Protein AF-A0A925BZI5-F1 (afdb_monomer_lite)

pLDDT: mean 76.01, std 16.95, range [37.69, 97.69]

Secondary structure (DSSP, 8-state):
---------------------HHHHHHHHHHHHHHHTTHHHHHHHHHHHHHHHHHHHHHHT-TT----HHHHHHHHHHHHHHHHHHHHHHH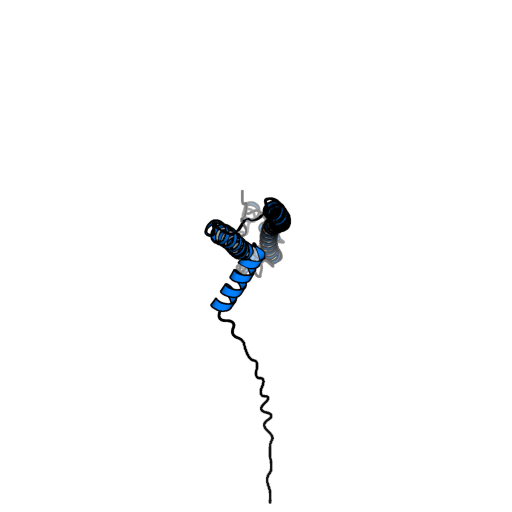HHHHHHHHHHHHHHHHHHHHHHHHHHHHHHHHHHHHHHHHHHHTSBTTTTT--HHHHHHHHHTT--BHHHHHHS-HHHHHTSTT--HHHHHHHHHHHHHTT------

Sequence (198 aa):
MLNPTKQAIKSPLYVTQHSFSYEQMLQHCLWKILSETGLIHIEQLTEMEAAVISRVVKKKGSPANYSSSSEADDELKVLNVAIDKIICQIRNLQAQGQKYHSVIAENRTLKTGLKGLTNISEKASRNCLVQVNMDRSVSDIGLSKRTVRLLRSTGIDTLEQLKACSLPRLRNQSRVGVKTLHEIEAVLSSYSIENSFD

Radius of gyration: 41.12 Å; chains: 1; bounding box: 79×87×105 Å

Structure (mmCIF, N/CA/C/O backbone):
data_AF-A0A925BZI5-F1
#
_entry.id   AF-A0A925BZI5-F1
#
loop_
_atom_site.group_PDB
_atom_site.id
_atom_site.type_symbol
_atom_site.label_atom_id
_atom_site.label_alt_id
_atom_site.label_comp_id
_atom_site.label_asym_id
_atom_site.label_entity_id
_atom_site.label_seq_id
_atom_site.pdbx_PDB_ins_code
_atom_site.Cartn_x
_atom_site.Cartn_y
_atom_site.Cartn_z
_atom_site.occupancy
_atom_site.B_iso_or_equiv
_atom_site.auth_seq_id
_atom_site.auth_comp_id
_atom_site.auth_asym_id
_atom_site.auth_atom_id
_atom_site.pdbx_PDB_model_num
ATOM 1 N N . MET A 1 1 ? 21.345 -72.283 4.596 1.00 43.28 1 MET A N 1
ATOM 2 C CA . MET A 1 1 ? 20.676 -72.020 3.308 1.00 43.28 1 MET A CA 1
ATOM 3 C C . MET A 1 1 ? 20.574 -70.517 3.105 1.00 43.28 1 MET A C 1
ATOM 5 O O . MET A 1 1 ? 20.235 -69.805 4.036 1.00 43.28 1 MET A O 1
ATOM 9 N N . LEU A 1 2 ? 21.000 -70.111 1.913 1.00 37.69 2 LEU A N 1
ATOM 10 C CA . LEU A 1 2 ? 21.014 -68.812 1.230 1.00 37.69 2 LEU A CA 1
ATOM 11 C C . LEU A 1 2 ? 20.129 -67.669 1.778 1.00 37.69 2 LEU A C 1
ATOM 13 O O . LEU A 1 2 ? 18.918 -67.801 1.912 1.00 37.69 2 LEU A O 1
ATOM 17 N N . ASN A 1 3 ? 20.773 -66.514 1.974 1.00 51.44 3 ASN A N 1
ATOM 18 C CA . ASN A 1 3 ? 20.183 -65.165 1.962 1.00 51.44 3 ASN A CA 1
ATOM 19 C C . ASN A 1 3 ? 19.769 -64.821 0.509 1.00 51.44 3 ASN A C 1
ATOM 21 O O . ASN A 1 3 ? 20.443 -65.324 -0.397 1.00 51.44 3 ASN A O 1
ATOM 25 N N . PRO A 1 4 ? 18.767 -63.947 0.239 1.00 50.94 4 PRO A N 1
ATOM 26 C CA . PRO A 1 4 ? 19.172 -62.552 0.016 1.00 50.94 4 PRO A CA 1
ATOM 27 C C . PRO A 1 4 ? 18.121 -61.426 0.245 1.00 50.94 4 PRO A C 1
ATOM 29 O O . PRO A 1 4 ? 16.918 -61.561 0.041 1.00 50.94 4 PRO A O 1
ATOM 32 N N . THR A 1 5 ? 18.678 -60.243 0.543 1.00 41.00 5 THR A N 1
ATOM 33 C CA . THR A 1 5 ? 18.312 -58.901 0.029 1.00 41.00 5 THR A CA 1
ATOM 34 C C . THR A 1 5 ? 16.953 -58.277 0.370 1.00 41.00 5 THR A C 1
ATOM 36 O O . THR A 1 5 ? 16.011 -58.311 -0.416 1.00 41.00 5 THR A O 1
ATOM 39 N N . LYS A 1 6 ? 16.936 -57.477 1.447 1.00 48.00 6 LYS A N 1
ATOM 40 C CA . LYS A 1 6 ? 16.136 -56.241 1.488 1.00 48.00 6 LYS A CA 1
ATOM 41 C C . LYS A 1 6 ? 16.855 -55.176 0.654 1.00 48.00 6 LYS A C 1
ATOM 43 O O . LYS A 1 6 ? 17.887 -54.653 1.068 1.00 48.00 6 LYS A O 1
ATOM 48 N N . GLN A 1 7 ? 16.332 -54.900 -0.537 1.00 45.41 7 GLN A N 1
ATOM 49 C CA . GLN A 1 7 ? 16.781 -53.806 -1.393 1.00 45.41 7 GLN A CA 1
ATOM 50 C C . GLN A 1 7 ? 16.425 -52.466 -0.737 1.00 45.41 7 GLN A C 1
ATOM 52 O O . GLN A 1 7 ? 15.258 -52.095 -0.634 1.00 45.41 7 GLN A O 1
ATOM 57 N N . ALA A 1 8 ? 17.443 -51.738 -0.286 1.00 44.62 8 ALA A N 1
ATOM 58 C CA . ALA A 1 8 ? 17.324 -50.319 -0.007 1.00 44.62 8 ALA A CA 1
ATOM 59 C C . ALA A 1 8 ? 17.263 -49.580 -1.350 1.00 44.62 8 ALA A C 1
ATOM 61 O O . ALA A 1 8 ? 18.258 -49.506 -2.071 1.00 44.62 8 ALA A O 1
ATOM 62 N N . ILE A 1 9 ? 16.093 -49.041 -1.687 1.00 42.38 9 ILE A N 1
ATOM 63 C CA . ILE A 1 9 ? 15.931 -48.104 -2.799 1.00 42.38 9 ILE A CA 1
ATOM 64 C C . ILE A 1 9 ? 16.621 -46.801 -2.377 1.00 42.38 9 ILE A C 1
ATOM 66 O O . ILE A 1 9 ? 16.036 -45.943 -1.722 1.00 42.38 9 ILE A O 1
ATOM 70 N N . LYS A 1 10 ? 17.911 -46.675 -2.700 1.00 42.22 10 LYS A N 1
ATOM 71 C CA . LYS A 1 10 ? 18.588 -45.379 -2.752 1.00 42.22 10 LYS A CA 1
ATOM 72 C C . LYS A 1 10 ? 18.153 -44.710 -4.048 1.00 42.22 10 LYS A C 1
ATOM 74 O O . LYS A 1 10 ? 18.720 -44.990 -5.097 1.00 42.22 10 LYS A O 1
ATOM 79 N N . SER A 1 11 ? 17.146 -43.850 -3.979 1.00 40.34 11 SER A N 1
ATOM 80 C CA . SER A 1 11 ? 16.852 -42.908 -5.057 1.00 40.34 11 SER A CA 1
ATOM 81 C C . SER A 1 11 ? 17.994 -41.888 -5.129 1.00 40.34 11 SER A C 1
ATOM 83 O O . SER A 1 11 ? 18.183 -41.150 -4.159 1.00 40.34 11 SER A O 1
ATOM 85 N N . PRO A 1 12 ? 18.762 -41.792 -6.228 1.00 44.19 12 PRO A N 1
ATOM 86 C CA . PRO A 1 12 ? 19.647 -40.664 -6.431 1.00 44.19 12 PRO A CA 1
ATOM 87 C C . PRO A 1 12 ? 18.794 -39.531 -7.003 1.00 44.19 12 PRO A C 1
ATOM 89 O O . PRO A 1 12 ? 18.727 -39.333 -8.213 1.00 44.19 12 PRO A O 1
ATOM 92 N N . LEU A 1 13 ? 18.109 -38.782 -6.137 1.00 39.19 13 LEU A N 1
ATOM 93 C CA . LEU A 1 13 ? 17.672 -37.443 -6.516 1.00 39.19 13 LEU A CA 1
ATOM 94 C C . LEU A 1 13 ? 18.920 -36.558 -6.523 1.00 39.19 13 LEU A C 1
ATOM 96 O O . LEU A 1 13 ? 19.218 -35.860 -5.557 1.00 39.19 13 LEU A O 1
ATOM 100 N N . TYR A 1 14 ? 19.663 -36.612 -7.630 1.00 41.91 14 TYR A N 1
ATOM 101 C CA . TYR A 1 14 ? 20.510 -35.505 -8.055 1.00 41.91 14 TYR A CA 1
ATOM 102 C C . TYR A 1 14 ? 19.582 -34.328 -8.369 1.00 41.91 14 TYR A C 1
ATOM 104 O O . TYR A 1 14 ? 19.234 -34.067 -9.516 1.00 41.91 14 TYR A O 1
ATOM 112 N N . VAL A 1 15 ? 19.149 -33.619 -7.329 1.00 39.56 15 VAL A N 1
ATOM 113 C CA . VAL A 1 15 ? 18.785 -32.220 -7.488 1.00 39.56 15 VAL A CA 1
ATOM 114 C C . VAL A 1 15 ? 20.119 -31.502 -7.589 1.00 39.56 15 VAL A C 1
ATOM 116 O O . VAL A 1 15 ? 20.765 -31.218 -6.581 1.00 39.56 15 VAL A O 1
ATOM 119 N N . THR A 1 16 ? 20.572 -31.248 -8.813 1.00 40.38 16 THR A N 1
ATOM 120 C CA . THR A 1 16 ? 21.534 -30.181 -9.060 1.00 40.38 16 THR A CA 1
ATOM 121 C C . THR A 1 16 ? 20.840 -28.878 -8.677 1.00 40.38 16 THR A C 1
ATOM 123 O O . THR A 1 16 ? 20.246 -28.184 -9.498 1.00 40.38 16 THR A O 1
ATOM 126 N N . GLN A 1 17 ? 20.874 -28.552 -7.382 1.00 43.62 17 GLN A N 1
ATOM 127 C CA . GLN A 1 17 ? 20.749 -27.179 -6.936 1.00 43.62 17 GLN A CA 1
ATOM 128 C C . GLN A 1 17 ? 21.937 -26.453 -7.560 1.00 43.62 17 GLN A C 1
ATOM 130 O O . GLN A 1 17 ? 23.023 -26.391 -6.992 1.00 43.62 17 GLN A O 1
ATOM 135 N N . HIS A 1 18 ? 21.737 -25.929 -8.768 1.00 47.53 18 HIS A N 1
ATOM 136 C CA . HIS A 1 18 ? 22.491 -24.780 -9.222 1.00 47.53 18 HIS A CA 1
ATOM 137 C C . HIS A 1 18 ? 22.118 -23.655 -8.262 1.00 47.53 18 HIS A C 1
ATOM 139 O O . HIS A 1 18 ? 21.191 -22.886 -8.503 1.00 47.53 18 HIS A O 1
ATOM 145 N N . SER A 1 19 ? 22.798 -23.617 -7.115 1.00 47.09 19 SER A N 1
ATOM 146 C CA . SER A 1 19 ? 22.863 -22.439 -6.276 1.00 47.09 19 SER A CA 1
ATOM 147 C C . SER A 1 19 ? 23.564 -21.387 -7.119 1.00 47.09 19 SER A C 1
ATOM 149 O O . SER A 1 19 ? 24.789 -21.270 -7.097 1.00 47.09 19 SER A O 1
ATOM 151 N N . PHE A 1 20 ? 22.785 -20.682 -7.937 1.00 47.34 20 PHE A N 1
ATOM 152 C CA . PHE A 1 20 ? 23.214 -19.416 -8.492 1.00 47.34 20 PHE A CA 1
ATOM 153 C C . PHE A 1 20 ? 23.646 -18.588 -7.293 1.00 47.34 20 PHE A C 1
ATOM 155 O O . PHE A 1 20 ? 22.836 -18.321 -6.398 1.00 47.34 20 PHE A O 1
ATOM 162 N N . SER A 1 21 ? 24.937 -18.267 -7.217 1.00 71.38 21 SER A N 1
ATOM 163 C CA . SER A 1 21 ? 25.388 -17.390 -6.149 1.00 71.38 21 SER A CA 1
ATOM 164 C C . SER A 1 21 ? 24.616 -16.078 -6.288 1.00 71.38 21 SER A C 1
ATOM 166 O O . SER A 1 21 ? 24.257 -15.661 -7.395 1.00 71.38 21 SER A O 1
ATOM 168 N N . TYR A 1 22 ? 24.325 -15.425 -5.166 1.00 57.59 22 TYR A N 1
ATOM 169 C CA . TYR A 1 22 ? 23.649 -14.127 -5.176 1.00 57.59 22 TYR A CA 1
ATOM 170 C C . TYR A 1 22 ? 24.337 -13.140 -6.142 1.00 57.59 22 TYR A C 1
ATOM 172 O O . TYR A 1 22 ? 23.681 -12.369 -6.838 1.00 57.59 22 TYR A O 1
ATOM 180 N N . GLU A 1 23 ? 25.658 -13.258 -6.272 1.00 49.41 23 GLU A N 1
ATOM 181 C CA . GLU A 1 23 ? 26.489 -12.525 -7.223 1.00 49.41 23 GLU A CA 1
ATOM 182 C C . GLU A 1 23 ? 26.192 -12.863 -8.697 1.00 49.41 23 GLU A C 1
ATOM 184 O O . GLU A 1 23 ? 26.023 -11.952 -9.503 1.00 49.41 23 GLU A O 1
ATOM 189 N N . GLN A 1 24 ? 26.021 -14.139 -9.061 1.00 58.94 24 GLN A N 1
ATOM 190 C CA . GLN A 1 24 ? 25.633 -14.543 -10.422 1.00 58.94 24 GLN A CA 1
ATOM 191 C C . GLN A 1 24 ? 24.212 -14.088 -10.787 1.00 58.94 24 GLN A C 1
ATOM 193 O O . GLN A 1 24 ? 23.955 -13.713 -11.931 1.00 58.94 24 GLN A O 1
ATOM 198 N N . MET A 1 25 ? 23.289 -14.078 -9.819 1.00 67.56 25 MET A N 1
ATOM 199 C CA . MET A 1 25 ? 21.938 -13.544 -10.022 1.00 67.56 25 MET A CA 1
ATOM 200 C C . MET A 1 25 ? 21.978 -12.030 -10.267 1.00 67.56 25 MET A C 1
ATOM 202 O O . MET A 1 25 ? 21.318 -11.537 -11.182 1.00 67.56 25 MET A O 1
ATOM 206 N N . LEU A 1 26 ? 22.784 -11.294 -9.495 1.00 56.47 26 LEU A N 1
ATOM 207 C CA . LEU A 1 26 ? 22.985 -9.861 -9.701 1.00 56.47 26 LEU A CA 1
ATOM 208 C C . LEU A 1 26 ? 23.653 -9.565 -11.045 1.00 56.47 26 LEU A C 1
ATOM 210 O O . LEU A 1 26 ? 23.188 -8.668 -11.741 1.00 56.47 26 LEU A O 1
ATOM 214 N N . GLN A 1 27 ? 24.671 -10.330 -11.451 1.00 58.75 27 GLN A N 1
ATOM 215 C CA . GLN A 1 27 ? 25.308 -10.167 -12.761 1.00 58.75 27 GLN A CA 1
ATOM 216 C C . GLN A 1 27 ? 24.343 -10.451 -13.916 1.00 58.75 27 GLN A C 1
ATOM 218 O O . GLN A 1 27 ? 24.309 -9.686 -14.875 1.00 58.75 27 GLN A O 1
ATOM 223 N N . HIS A 1 28 ? 23.504 -11.484 -13.810 1.00 68.44 28 HIS A N 1
ATOM 224 C CA . HIS A 1 28 ? 22.482 -11.767 -14.818 1.00 68.44 28 HIS A CA 1
ATOM 225 C C . HIS A 1 28 ? 21.413 -10.664 -14.877 1.00 68.44 28 HIS A C 1
ATOM 227 O O . HIS A 1 28 ? 21.020 -10.239 -15.962 1.00 68.44 28 HIS A O 1
ATOM 233 N N . CYS A 1 29 ? 20.955 -10.156 -13.728 1.00 62.50 29 CYS A N 1
ATOM 234 C CA . CYS A 1 29 ? 20.027 -9.026 -13.674 1.00 62.50 29 CYS A CA 1
ATOM 235 C C . CYS A 1 29 ? 20.651 -7.747 -14.244 1.00 62.50 29 CYS A C 1
ATOM 237 O O . CYS A 1 29 ? 19.988 -7.041 -14.996 1.00 62.50 29 CYS A O 1
ATOM 239 N N . LEU A 1 30 ? 21.920 -7.467 -13.937 1.00 56.88 30 LEU A N 1
ATOM 240 C CA . LEU A 1 30 ? 22.643 -6.310 -14.457 1.00 56.88 30 LEU A CA 1
ATOM 241 C C . LEU A 1 30 ? 22.836 -6.421 -15.972 1.00 56.88 30 LEU A C 1
ATOM 243 O O . LEU A 1 30 ? 22.531 -5.475 -16.684 1.00 56.88 30 LEU A O 1
ATOM 247 N N . TRP A 1 31 ? 23.262 -7.582 -16.476 1.00 65.75 31 TRP A N 1
ATOM 248 C CA . TRP A 1 31 ? 23.392 -7.842 -17.910 1.00 65.75 31 TRP A CA 1
ATOM 249 C C . TRP A 1 31 ? 22.048 -7.712 -18.626 1.00 65.75 31 TRP A C 1
ATOM 251 O O . TRP A 1 31 ? 21.965 -7.055 -19.659 1.00 65.75 31 TRP A O 1
ATOM 261 N N . LYS A 1 32 ? 20.974 -8.248 -18.036 1.00 66.62 32 LYS A N 1
ATOM 262 C CA . LYS A 1 32 ? 19.619 -8.116 -18.572 1.00 66.62 32 LYS A CA 1
ATOM 263 C C . LYS A 1 32 ? 19.184 -6.651 -18.622 1.00 66.62 32 LYS A C 1
ATOM 265 O O . LYS A 1 32 ? 18.786 -6.196 -19.685 1.00 66.62 32 LYS A O 1
ATOM 270 N N . ILE A 1 33 ? 19.386 -5.884 -17.548 1.00 61.22 33 ILE A N 1
ATOM 271 C CA . ILE A 1 33 ? 19.119 -4.438 -17.518 1.00 61.22 33 ILE A CA 1
ATOM 272 C C . ILE A 1 33 ? 19.964 -3.704 -18.565 1.00 61.22 33 ILE A C 1
ATOM 274 O O . ILE A 1 33 ? 19.427 -2.887 -19.299 1.00 61.22 33 ILE A O 1
ATOM 278 N N . LEU A 1 34 ? 21.260 -3.991 -18.688 1.00 55.03 34 LEU A N 1
ATOM 279 C CA . LEU A 1 34 ? 22.157 -3.348 -19.659 1.00 55.03 34 LEU A CA 1
ATOM 280 C C . LEU A 1 34 ? 21.800 -3.700 -21.114 1.00 55.03 34 LEU A C 1
ATOM 282 O O . LEU A 1 34 ? 21.891 -2.845 -21.996 1.00 55.03 34 LEU A O 1
ATOM 286 N N . SER A 1 35 ? 21.344 -4.931 -21.359 1.00 60.22 35 SER A N 1
ATOM 287 C CA . SER A 1 35 ? 20.848 -5.383 -22.662 1.00 60.22 35 SER A CA 1
ATOM 288 C C . SER A 1 35 ? 19.493 -4.760 -23.013 1.00 60.22 35 SER A C 1
ATOM 290 O O . SER A 1 35 ? 19.296 -4.307 -24.136 1.00 60.22 35 SER A O 1
ATOM 292 N N . GLU A 1 36 ? 18.586 -4.645 -22.038 1.00 59.91 36 GLU A N 1
ATOM 293 C CA . GLU A 1 36 ? 17.242 -4.082 -22.210 1.00 59.91 36 GLU A CA 1
ATOM 294 C C . GLU A 1 36 ? 17.258 -2.545 -22.266 1.00 59.91 36 GLU A C 1
ATOM 296 O O . GLU A 1 36 ? 16.411 -1.942 -22.918 1.00 59.91 36 GLU A O 1
ATOM 301 N N . THR A 1 37 ? 18.245 -1.897 -21.637 1.00 58.81 37 THR A N 1
ATOM 302 C CA . THR A 1 37 ? 18.453 -0.436 -21.694 1.00 58.81 37 THR A CA 1
ATOM 303 C C . THR A 1 37 ? 19.244 0.018 -22.921 1.00 58.81 37 THR A C 1
ATOM 305 O O . THR A 1 37 ? 19.398 1.219 -23.130 1.00 58.81 37 THR A O 1
ATOM 308 N N . GLY A 1 38 ? 19.736 -0.912 -23.748 1.00 57.19 38 GLY A N 1
ATOM 309 C CA . GLY A 1 38 ? 20.476 -0.598 -24.972 1.00 57.19 38 GLY A CA 1
ATOM 310 C C . GLY A 1 38 ? 21.905 -0.093 -24.746 1.00 57.19 38 GLY A C 1
ATOM 311 O O . GLY A 1 38 ? 22.545 0.346 -25.698 1.00 57.19 38 GLY A O 1
ATOM 312 N N . LEU A 1 39 ? 22.441 -0.186 -23.524 1.00 57.31 39 LEU A N 1
ATOM 313 C CA . LEU A 1 39 ? 23.826 0.194 -23.213 1.00 57.31 39 LEU A CA 1
ATOM 314 C C . LEU A 1 39 ? 24.845 -0.706 -23.931 1.00 57.31 39 LEU A C 1
ATOM 316 O O . LEU A 1 39 ? 25.870 -0.213 -24.391 1.00 57.31 39 LEU A O 1
ATOM 320 N N . ILE A 1 40 ? 24.516 -1.987 -24.140 1.00 56.84 40 ILE A N 1
ATOM 321 C CA . ILE A 1 40 ? 25.333 -2.920 -24.943 1.00 56.84 40 ILE A CA 1
ATOM 322 C C . ILE A 1 40 ? 25.428 -2.470 -26.416 1.00 56.84 40 ILE A C 1
ATOM 324 O O . ILE A 1 40 ? 26.433 -2.711 -27.082 1.00 56.84 40 ILE A O 1
ATOM 328 N N . HIS A 1 41 ? 24.424 -1.752 -26.931 1.00 58.06 41 HIS A N 1
ATOM 329 C CA . HIS A 1 41 ? 24.474 -1.223 -28.295 1.00 58.06 41 HIS A CA 1
ATOM 330 C C . HIS A 1 41 ? 25.387 -0.004 -28.435 1.00 58.06 41 HIS A C 1
ATOM 332 O O . HIS A 1 41 ? 25.853 0.253 -29.539 1.00 58.06 41 HIS A O 1
ATOM 338 N N . ILE A 1 42 ? 25.685 0.721 -27.351 1.00 58.69 42 ILE A N 1
ATOM 339 C CA . ILE A 1 42 ? 26.635 1.841 -27.398 1.00 58.69 42 ILE A CA 1
ATOM 340 C C . ILE A 1 42 ? 28.044 1.313 -27.667 1.00 58.69 42 ILE A C 1
ATOM 342 O O . ILE A 1 42 ? 28.724 1.858 -28.527 1.00 58.69 42 ILE A O 1
ATOM 346 N N . GLU A 1 43 ? 28.438 0.216 -27.018 1.00 63.53 43 GLU A N 1
ATOM 347 C CA . GLU A 1 43 ? 29.749 -0.410 -27.225 1.00 63.53 43 GLU A CA 1
ATOM 348 C C . GLU A 1 43 ? 29.895 -0.933 -28.668 1.00 63.53 43 GLU A C 1
ATOM 350 O O . GLU A 1 43 ? 30.862 -0.611 -29.360 1.00 63.53 43 GLU A O 1
ATOM 355 N N . GLN A 1 44 ? 28.859 -1.600 -29.192 1.00 66.25 44 GLN A N 1
ATOM 356 C CA . GLN A 1 44 ? 28.810 -2.038 -30.596 1.00 66.25 44 GLN A CA 1
ATOM 357 C C . GLN A 1 44 ? 28.829 -0.869 -31.595 1.00 66.25 44 GLN A C 1
ATOM 359 O O . GLN A 1 44 ? 29.472 -0.959 -32.641 1.00 66.25 44 GLN A O 1
ATOM 364 N N . LEU A 1 45 ? 28.145 0.240 -31.288 1.00 59.19 45 LEU A N 1
ATOM 365 C CA . LEU A 1 45 ? 28.170 1.450 -32.113 1.00 59.19 45 LEU A CA 1
ATOM 366 C C . LEU A 1 45 ? 29.553 2.111 -32.090 1.00 59.19 45 LEU A C 1
ATOM 368 O O . LEU A 1 45 ? 30.032 2.516 -33.147 1.00 59.19 45 LEU A O 1
ATOM 372 N N . THR A 1 46 ? 30.227 2.154 -30.936 1.00 67.81 46 THR A N 1
ATOM 373 C CA . THR A 1 46 ? 31.599 2.672 -30.832 1.00 67.81 46 THR A CA 1
ATOM 374 C C . THR A 1 46 ? 32.618 1.788 -31.551 1.00 67.81 46 THR A C 1
ATOM 376 O O . THR A 1 46 ? 33.521 2.309 -32.203 1.00 67.81 46 THR A O 1
ATOM 379 N N . GLU A 1 47 ? 32.457 0.462 -31.521 1.00 74.69 47 GLU A N 1
ATOM 380 C CA . GLU A 1 47 ? 33.292 -0.462 -32.299 1.00 74.69 47 GLU A CA 1
ATOM 381 C C . GLU A 1 47 ? 33.073 -0.290 -33.807 1.00 74.69 47 GLU A C 1
ATOM 383 O O . GLU A 1 47 ? 34.034 -0.263 -34.583 1.00 74.69 47 GLU A O 1
ATOM 388 N N . MET A 1 48 ? 31.817 -0.118 -34.236 1.00 62.97 48 MET A N 1
ATOM 389 C CA . MET A 1 48 ? 31.486 0.170 -35.632 1.00 62.97 48 MET A CA 1
ATOM 390 C C . MET A 1 48 ? 32.060 1.515 -36.092 1.00 62.97 48 MET A C 1
ATOM 392 O O . MET A 1 48 ? 32.635 1.588 -37.180 1.00 62.97 48 MET A O 1
ATOM 396 N N . GLU A 1 49 ? 31.951 2.561 -35.274 1.00 65.81 49 GLU A N 1
ATOM 397 C CA . GLU A 1 49 ? 32.522 3.881 -35.555 1.00 65.81 49 GLU A CA 1
ATOM 398 C C . GLU A 1 49 ? 34.053 3.809 -35.674 1.00 65.81 49 GLU A C 1
ATOM 400 O O . GLU A 1 49 ? 34.623 4.260 -36.673 1.00 65.81 49 GLU A O 1
ATOM 405 N N . ALA A 1 50 ? 34.724 3.138 -34.731 1.00 72.56 50 ALA A N 1
ATOM 406 C CA . ALA A 1 50 ? 36.168 2.916 -34.767 1.00 72.56 50 ALA A CA 1
ATOM 407 C C . ALA A 1 50 ? 36.608 2.127 -36.015 1.00 72.56 50 ALA A C 1
ATOM 409 O O . ALA A 1 50 ? 37.625 2.454 -36.639 1.00 72.56 50 ALA A O 1
ATOM 410 N N . ALA A 1 51 ? 35.831 1.120 -36.431 1.00 71.94 51 ALA A N 1
ATOM 411 C CA . ALA A 1 51 ? 36.102 0.345 -37.638 1.00 71.94 51 ALA A CA 1
ATOM 412 C C . ALA A 1 51 ? 35.971 1.190 -38.919 1.00 71.94 51 ALA A C 1
ATOM 414 O O . ALA A 1 51 ? 36.796 1.055 -39.831 1.00 71.94 51 ALA A O 1
ATOM 415 N N . VAL A 1 52 ? 34.975 2.081 -38.991 1.00 65.50 52 VAL A N 1
ATOM 416 C CA . VAL A 1 52 ? 34.800 3.017 -40.115 1.00 65.50 52 VAL A CA 1
ATOM 417 C C . VAL A 1 52 ? 35.958 4.015 -40.165 1.00 65.50 52 VAL A C 1
ATOM 419 O O . VAL A 1 52 ? 36.588 4.157 -41.215 1.00 65.50 52 VAL A O 1
ATOM 422 N N . ILE A 1 53 ? 36.316 4.630 -39.032 1.00 69.38 53 ILE A N 1
ATOM 423 C CA . ILE A 1 53 ? 37.444 5.571 -38.941 1.00 69.38 53 ILE A CA 1
ATOM 424 C C . ILE A 1 53 ? 38.756 4.888 -39.355 1.00 69.38 53 ILE A C 1
ATOM 426 O O . ILE A 1 53 ? 39.497 5.427 -40.177 1.00 69.38 53 ILE A O 1
ATOM 430 N N . SER A 1 54 ? 39.024 3.669 -38.872 1.00 75.56 54 SER A N 1
ATOM 431 C CA . SER A 1 54 ? 40.235 2.912 -39.225 1.00 75.56 54 SER A CA 1
ATOM 432 C C . SER A 1 54 ? 40.344 2.642 -40.732 1.00 75.56 54 SER A C 1
ATOM 434 O O . SER A 1 54 ? 41.424 2.784 -41.315 1.00 75.56 54 SER A O 1
ATOM 436 N N . ARG A 1 55 ? 39.226 2.306 -41.395 1.00 70.62 55 ARG A N 1
ATOM 437 C CA . ARG A 1 55 ? 39.184 2.085 -42.852 1.00 70.62 55 ARG A CA 1
ATOM 438 C C . ARG A 1 55 ? 39.435 3.372 -43.640 1.00 70.62 55 ARG A C 1
ATOM 440 O O . ARG A 1 55 ? 40.184 3.336 -44.616 1.00 70.62 55 ARG A O 1
ATOM 447 N N . VAL A 1 56 ? 38.872 4.499 -43.199 1.00 63.16 56 VAL A N 1
ATOM 448 C CA . VAL A 1 56 ? 39.083 5.815 -43.829 1.00 63.16 56 VAL A CA 1
ATOM 449 C C . VAL A 1 56 ? 40.538 6.277 -43.672 1.00 63.16 56 VAL A C 1
ATOM 451 O O . VAL A 1 56 ? 41.150 6.737 -44.637 1.00 63.16 56 VAL A O 1
ATOM 454 N N . VAL A 1 57 ? 41.126 6.110 -42.483 1.00 72.75 57 VAL A N 1
ATOM 455 C CA . VAL A 1 57 ? 42.509 6.527 -42.194 1.00 72.75 57 VAL A CA 1
ATOM 456 C C . VAL A 1 57 ? 43.530 5.679 -42.960 1.00 72.75 57 VAL A C 1
ATOM 458 O O . VAL A 1 57 ? 44.436 6.241 -43.575 1.00 72.75 57 VAL A O 1
ATOM 461 N N . LYS A 1 58 ? 43.366 4.346 -43.011 1.00 73.38 58 LYS A N 1
ATOM 462 C CA . LYS A 1 58 ? 44.272 3.459 -43.771 1.00 73.38 58 LYS A CA 1
ATOM 463 C C . LYS A 1 58 ? 44.314 3.786 -45.269 1.00 73.38 58 LYS A C 1
ATOM 465 O O . LYS A 1 58 ? 45.372 3.655 -45.876 1.00 73.38 58 LYS A O 1
ATOM 470 N N . LYS A 1 59 ? 43.204 4.243 -45.861 1.00 61.94 59 LYS A N 1
ATOM 471 C CA . LYS A 1 59 ? 43.137 4.611 -47.288 1.00 61.94 59 LYS A CA 1
ATOM 472 C C . LYS A 1 59 ? 43.719 5.992 -47.609 1.00 61.94 59 LYS A C 1
ATOM 474 O O . LYS A 1 59 ? 44.273 6.170 -48.691 1.00 61.94 59 LYS A O 1
ATOM 479 N N . LYS A 1 60 ? 43.660 6.956 -46.680 1.00 59.59 60 LYS A N 1
ATOM 480 C CA . LYS A 1 60 ? 44.272 8.290 -46.866 1.00 59.59 60 LYS A CA 1
ATOM 481 C C . LYS A 1 60 ? 45.807 8.279 -46.816 1.00 59.59 60 LYS A C 1
ATOM 483 O O . LYS A 1 60 ? 46.427 9.207 -47.320 1.00 59.59 60 LYS A O 1
ATOM 488 N N . GLY A 1 61 ? 46.420 7.241 -46.244 1.00 60.69 61 GLY A N 1
ATOM 489 C CA . GLY A 1 61 ? 47.877 7.117 -46.117 1.00 60.69 61 GLY A CA 1
ATOM 490 C C . GLY A 1 61 ? 48.621 6.601 -47.356 1.00 60.69 61 GLY A C 1
ATOM 491 O O . GLY A 1 61 ? 49.844 6.518 -47.311 1.00 60.69 61 GLY A O 1
ATOM 492 N N . SER A 1 62 ? 47.932 6.242 -48.448 1.00 53.28 62 SER A N 1
ATOM 493 C CA . SER A 1 62 ? 48.575 5.727 -49.668 1.00 53.28 62 SER A CA 1
ATOM 494 C C . SER A 1 62 ? 48.299 6.648 -50.871 1.00 53.28 62 SER A C 1
ATOM 496 O O . SER A 1 62 ? 47.284 6.493 -51.548 1.00 53.28 62 SER A O 1
ATOM 498 N N . PRO A 1 63 ? 49.168 7.641 -51.140 1.00 51.34 63 PRO A N 1
ATOM 499 C CA . PRO A 1 63 ? 48.947 8.659 -52.173 1.00 51.34 63 PRO A CA 1
ATOM 500 C C . PRO A 1 63 ? 49.204 8.192 -53.621 1.00 51.34 63 PRO A C 1
ATOM 502 O O . PRO A 1 63 ? 49.225 9.023 -54.522 1.00 51.34 63 PRO A O 1
ATOM 505 N N . ALA A 1 64 ? 49.407 6.894 -53.879 1.00 55.84 64 ALA A N 1
ATOM 506 C CA . ALA A 1 64 ? 49.976 6.430 -55.149 1.00 55.84 64 ALA A CA 1
ATOM 507 C C . ALA A 1 64 ? 48.997 5.813 -56.174 1.00 55.84 64 ALA A C 1
ATOM 509 O O . ALA A 1 64 ? 49.439 5.548 -57.283 1.00 55.84 64 ALA A O 1
ATOM 510 N N . ASN A 1 65 ? 47.710 5.580 -55.870 1.00 55.16 65 ASN A N 1
ATOM 511 C CA . ASN A 1 65 ? 46.870 4.689 -56.704 1.00 55.16 65 ASN A CA 1
ATOM 5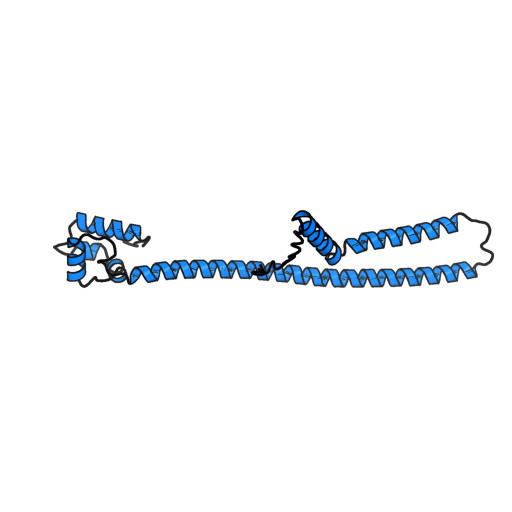12 C C . ASN A 1 65 ? 45.417 5.146 -56.980 1.00 55.16 65 ASN A C 1
ATOM 514 O O . ASN A 1 65 ? 44.555 4.306 -57.218 1.00 55.16 65 ASN A O 1
ATOM 518 N N . TYR A 1 66 ? 45.104 6.446 -56.990 1.00 55.88 66 TYR A N 1
ATOM 519 C CA . TYR A 1 66 ? 43.777 6.909 -57.442 1.00 55.88 66 TYR A CA 1
ATOM 520 C C . TYR A 1 66 ? 43.806 7.223 -58.942 1.00 55.88 66 TYR A C 1
ATOM 522 O O . TYR A 1 66 ? 43.904 8.378 -59.349 1.00 55.88 66 TYR A O 1
ATOM 530 N N . SER A 1 67 ? 43.773 6.182 -59.775 1.00 58.19 67 SER A N 1
ATOM 531 C CA . SER A 1 67 ? 43.936 6.313 -61.231 1.00 58.19 67 SER A CA 1
ATOM 532 C C . SER A 1 67 ? 42.687 6.819 -61.966 1.00 58.19 67 SER A C 1
ATOM 534 O O . SER A 1 67 ? 42.752 7.050 -63.170 1.00 58.19 67 SER A O 1
ATOM 536 N N . SER A 1 68 ? 41.550 7.027 -61.293 1.00 66.12 68 SER A N 1
ATOM 537 C CA . SER A 1 68 ? 40.404 7.717 -61.897 1.00 66.12 68 SER A CA 1
ATOM 538 C C . SER A 1 68 ? 39.447 8.293 -60.846 1.00 66.12 68 SER A C 1
ATOM 540 O O . SER A 1 68 ? 39.168 7.670 -59.826 1.00 66.12 68 SER A O 1
ATOM 542 N N . SER A 1 69 ? 38.910 9.490 -61.105 1.00 70.62 69 SER A N 1
ATOM 543 C CA . SER A 1 69 ? 37.922 10.178 -60.251 1.00 70.62 69 SER A CA 1
ATOM 544 C C . SER A 1 69 ? 36.623 9.383 -60.038 1.00 70.62 69 SER A C 1
ATOM 546 O O . SER A 1 69 ? 35.880 9.680 -59.110 1.00 70.62 69 SER A O 1
ATOM 548 N N . SER A 1 70 ? 36.336 8.391 -60.888 1.00 80.19 70 SER A N 1
ATOM 549 C CA . SER A 1 70 ? 35.070 7.648 -60.885 1.00 80.19 70 SER A CA 1
ATOM 550 C C . SER A 1 70 ? 34.960 6.635 -59.742 1.00 80.19 70 SER A C 1
ATOM 552 O O . SER A 1 70 ? 33.869 6.424 -59.225 1.00 80.19 70 SER A O 1
ATOM 554 N N . GLU A 1 71 ? 36.065 6.010 -59.323 1.00 76.81 71 GLU A N 1
ATOM 555 C CA . GLU A 1 71 ? 36.037 4.982 -58.268 1.00 76.81 71 GLU A CA 1
ATOM 556 C C . GLU A 1 71 ? 35.779 5.587 -56.879 1.00 76.81 71 GLU A C 1
ATOM 558 O O . GLU A 1 71 ? 35.103 4.985 -56.045 1.00 76.81 71 GLU A O 1
ATOM 563 N N . ALA A 1 72 ? 36.257 6.813 -56.640 1.00 74.56 72 ALA A N 1
ATOM 564 C CA . ALA A 1 72 ? 36.026 7.528 -55.385 1.00 74.56 72 ALA A CA 1
ATOM 565 C C . ALA A 1 72 ? 34.540 7.871 -55.172 1.00 74.56 72 ALA A C 1
ATOM 567 O O . ALA A 1 72 ? 34.042 7.776 -54.047 1.00 74.56 72 ALA A O 1
ATOM 568 N N . ASP A 1 73 ? 33.822 8.217 -56.244 1.00 79.38 73 ASP A N 1
ATOM 569 C CA . ASP A 1 73 ? 32.394 8.539 -56.181 1.00 79.38 73 ASP A CA 1
ATOM 570 C C . ASP A 1 73 ? 31.539 7.309 -55.856 1.00 79.38 73 ASP A C 1
ATOM 572 O O . ASP A 1 73 ? 30.567 7.406 -55.102 1.00 79.38 73 ASP A O 1
ATOM 576 N N . ASP A 1 74 ? 31.900 6.134 -56.372 1.00 82.94 74 ASP A N 1
ATOM 577 C CA . ASP A 1 74 ? 31.174 4.899 -56.077 1.00 82.94 74 ASP A CA 1
ATOM 578 C C . ASP A 1 74 ? 31.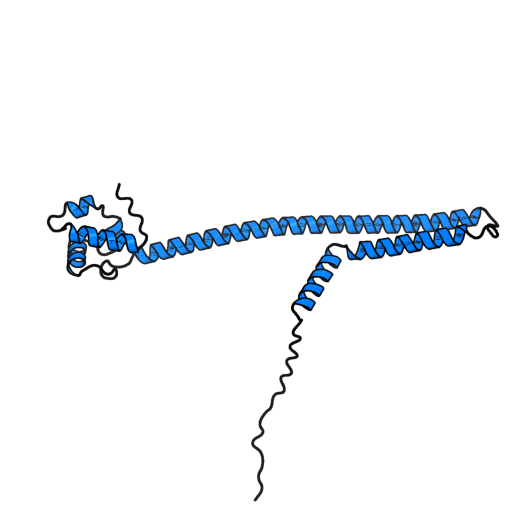431 4.406 -54.645 1.00 82.94 74 ASP A C 1
ATOM 580 O O . ASP A 1 74 ? 30.496 3.977 -53.962 1.00 82.94 74 ASP A O 1
ATOM 584 N N . GLU A 1 75 ? 32.651 4.562 -54.122 1.00 79.06 75 GLU A N 1
ATOM 585 C CA . GLU A 1 75 ? 32.937 4.288 -52.708 1.00 79.06 75 GLU A CA 1
ATOM 586 C C . GLU A 1 75 ? 32.190 5.241 -51.763 1.00 79.06 75 GLU A C 1
ATOM 588 O O . GLU A 1 75 ? 31.669 4.807 -50.729 1.00 79.06 75 GLU A O 1
ATOM 593 N N . LEU A 1 76 ? 32.080 6.523 -52.129 1.00 78.69 76 LEU A N 1
ATOM 594 C CA . LEU A 1 76 ? 31.311 7.506 -51.366 1.00 78.69 76 LEU A CA 1
ATOM 595 C C . LEU A 1 76 ? 29.822 7.131 -51.320 1.00 78.69 76 LEU A C 1
ATOM 597 O O . LEU A 1 76 ? 29.199 7.212 -50.259 1.00 78.69 76 LEU A O 1
ATOM 601 N N . LYS A 1 77 ? 29.252 6.661 -52.438 1.00 83.62 77 LYS A N 1
ATOM 602 C CA . LYS A 1 77 ? 27.866 6.162 -52.478 1.00 83.62 77 LYS A CA 1
ATOM 603 C C . LYS A 1 77 ? 27.670 4.967 -51.546 1.00 83.62 77 LYS A C 1
ATOM 605 O O . LYS A 1 77 ? 26.703 4.954 -50.787 1.00 83.62 77 LYS A O 1
ATOM 610 N N . VAL A 1 78 ? 28.585 3.993 -51.556 1.00 83.31 78 VAL A N 1
ATOM 611 C CA . VAL A 1 78 ? 28.513 2.821 -50.661 1.00 83.31 78 VAL A CA 1
ATOM 612 C C . VAL A 1 78 ? 28.575 3.247 -49.191 1.00 83.31 78 VAL A C 1
ATOM 614 O O . VAL A 1 78 ? 27.811 2.735 -48.369 1.00 83.31 78 VAL A O 1
ATOM 617 N N . LEU A 1 79 ? 29.437 4.212 -48.857 1.00 79.19 79 LEU A N 1
ATOM 618 C CA . LEU A 1 79 ? 29.536 4.746 -47.500 1.00 79.19 79 LEU A CA 1
ATOM 619 C C . LEU A 1 79 ? 28.252 5.470 -47.073 1.00 79.19 79 LEU A C 1
ATOM 621 O O . LEU A 1 79 ? 27.769 5.228 -45.969 1.00 79.19 79 LEU A O 1
ATOM 625 N N . ASN A 1 80 ? 27.665 6.294 -47.945 1.00 78.69 80 ASN A N 1
ATOM 626 C CA . ASN A 1 80 ? 26.413 6.999 -47.656 1.00 78.69 80 ASN A CA 1
ATOM 627 C C . ASN A 1 80 ? 25.259 6.023 -47.380 1.00 78.69 80 ASN A C 1
ATOM 629 O O . ASN A 1 80 ? 24.549 6.180 -46.390 1.00 78.69 80 ASN A O 1
ATOM 633 N N . VAL A 1 81 ? 25.139 4.948 -48.168 1.00 85.25 81 VAL A N 1
ATOM 634 C CA . VAL A 1 81 ? 24.136 3.894 -47.926 1.00 85.25 81 VAL A CA 1
ATOM 635 C C . VAL A 1 81 ? 24.353 3.209 -46.570 1.00 85.25 81 VAL A C 1
ATOM 637 O O . VAL A 1 81 ? 23.392 2.912 -45.855 1.00 85.25 81 VAL A O 1
ATOM 640 N N . ALA A 1 82 ? 25.609 2.958 -46.185 1.00 79.94 82 ALA A N 1
ATOM 641 C CA . ALA A 1 82 ? 25.922 2.386 -44.878 1.00 79.94 82 ALA A CA 1
ATOM 642 C C . ALA A 1 82 ? 25.566 3.345 -43.727 1.00 79.94 82 ALA A C 1
ATOM 644 O O . ALA A 1 82 ? 24.991 2.904 -42.729 1.00 79.94 82 ALA A O 1
ATOM 645 N N . ILE A 1 83 ? 25.854 4.642 -43.879 1.00 77.12 83 ILE A N 1
ATOM 646 C CA . ILE A 1 83 ? 25.494 5.689 -42.912 1.00 77.12 83 ILE A CA 1
ATOM 647 C C . ILE A 1 83 ? 23.973 5.761 -42.740 1.00 77.12 83 ILE A C 1
ATOM 649 O O . ILE A 1 83 ? 23.491 5.714 -41.608 1.00 77.12 83 ILE A O 1
ATOM 653 N N . ASP A 1 84 ? 23.209 5.783 -43.833 1.00 81.31 84 ASP A N 1
ATOM 654 C CA . ASP A 1 84 ? 21.744 5.821 -43.780 1.00 81.31 84 ASP A CA 1
ATOM 655 C C . ASP A 1 84 ? 21.170 4.608 -43.038 1.00 81.31 84 ASP A C 1
ATOM 657 O O . ASP A 1 84 ? 20.271 4.742 -42.202 1.00 81.31 84 ASP A O 1
ATOM 661 N N . LYS A 1 85 ? 21.741 3.416 -43.265 1.00 82.94 85 LYS A N 1
ATOM 662 C CA . LYS A 1 85 ? 21.344 2.197 -42.550 1.00 82.94 85 LYS A CA 1
ATOM 663 C C . LYS A 1 85 ? 21.591 2.307 -41.041 1.00 82.94 85 LYS A C 1
ATOM 665 O O . LYS A 1 85 ? 20.726 1.902 -40.261 1.00 82.94 85 LYS A O 1
ATOM 670 N N . ILE A 1 86 ? 22.728 2.871 -40.629 1.00 78.69 86 ILE A N 1
ATOM 671 C CA . ILE A 1 86 ? 23.056 3.101 -39.213 1.00 78.69 86 ILE A CA 1
ATOM 672 C C . ILE A 1 86 ? 22.095 4.126 -38.600 1.00 78.69 86 ILE A C 1
ATOM 674 O O . ILE A 1 86 ? 21.538 3.881 -37.530 1.00 78.69 86 ILE A O 1
ATOM 678 N N . ILE A 1 87 ? 21.824 5.237 -39.292 1.00 77.31 87 ILE A N 1
ATOM 679 C CA . ILE A 1 87 ? 20.869 6.259 -38.836 1.00 77.31 87 ILE A CA 1
ATOM 680 C C . ILE A 1 87 ? 19.477 5.644 -38.630 1.00 77.31 87 ILE A C 1
ATOM 682 O O . ILE A 1 87 ? 18.830 5.897 -37.610 1.00 77.31 87 ILE A O 1
ATOM 686 N N . CYS A 1 88 ? 19.018 4.800 -39.558 1.00 84.06 88 CYS A N 1
ATOM 687 C CA . CYS A 1 88 ? 17.762 4.065 -39.411 1.00 84.06 88 CYS A CA 1
ATOM 688 C C . CYS A 1 88 ? 17.759 3.151 -38.174 1.00 84.06 88 CYS A C 1
ATOM 690 O O . CYS A 1 88 ? 16.768 3.123 -37.443 1.00 84.06 88 CYS A O 1
ATOM 692 N N . GLN A 1 89 ? 18.853 2.434 -37.903 1.00 83.88 89 GLN A N 1
ATOM 693 C CA . GLN A 1 89 ? 18.971 1.590 -36.708 1.00 83.88 89 GLN A CA 1
ATOM 694 C C . GLN A 1 89 ? 18.937 2.411 -35.412 1.00 83.88 89 GLN A C 1
ATOM 696 O O . GLN A 1 89 ? 18.200 2.052 -34.494 1.00 83.88 89 GLN A O 1
ATOM 701 N N . ILE A 1 90 ? 19.649 3.541 -35.357 1.00 77.44 90 ILE A N 1
ATOM 702 C CA . ILE A 1 90 ? 19.641 4.452 -34.201 1.00 77.44 90 ILE A CA 1
ATOM 703 C C . ILE A 1 90 ? 18.222 4.958 -33.924 1.00 77.44 90 ILE A C 1
ATOM 705 O O . ILE A 1 90 ? 17.761 4.897 -32.786 1.00 77.44 90 ILE A O 1
ATOM 709 N N . ARG A 1 91 ? 17.492 5.394 -34.958 1.00 83.69 91 ARG A N 1
ATOM 710 C CA . ARG A 1 91 ? 16.099 5.854 -34.810 1.00 83.69 91 ARG A CA 1
ATOM 711 C C . ARG A 1 91 ? 15.178 4.755 -34.281 1.00 83.69 91 ARG A C 1
ATOM 713 O O . ARG A 1 91 ? 14.354 5.018 -33.407 1.00 83.69 91 ARG A O 1
ATOM 720 N N . ASN A 1 92 ? 15.336 3.523 -34.765 1.00 85.94 92 ASN A N 1
ATOM 721 C CA . ASN A 1 92 ? 14.563 2.382 -34.272 1.00 85.94 92 ASN A CA 1
ATOM 722 C C . ASN A 1 92 ? 14.850 2.093 -32.792 1.00 85.94 92 ASN A C 1
ATOM 724 O O . ASN A 1 92 ? 13.911 1.889 -32.022 1.00 85.94 92 ASN A O 1
ATOM 728 N N . LEU A 1 93 ? 16.121 2.127 -32.380 1.00 81.75 93 LEU A N 1
ATOM 729 C CA . LEU A 1 93 ? 16.510 1.949 -30.979 1.00 81.75 93 LEU A CA 1
ATOM 730 C C . LEU A 1 93 ? 15.978 3.081 -30.091 1.00 81.75 93 LEU A C 1
ATOM 732 O O . LEU A 1 93 ? 15.448 2.818 -29.015 1.00 81.75 93 LEU A O 1
ATOM 736 N N . GLN A 1 94 ? 16.026 4.332 -30.556 1.00 79.50 94 GLN A N 1
ATOM 737 C CA . GLN A 1 94 ? 15.440 5.471 -29.842 1.00 79.50 94 GLN A CA 1
ATOM 738 C C . GLN A 1 94 ? 13.926 5.310 -29.653 1.00 79.50 94 GLN A C 1
ATOM 740 O O . GLN A 1 94 ? 13.416 5.522 -28.551 1.00 79.50 94 GLN A O 1
ATOM 745 N N . ALA A 1 95 ? 13.205 4.877 -30.692 1.00 83.81 95 ALA A N 1
ATOM 746 C CA . ALA A 1 95 ? 11.771 4.611 -30.606 1.00 83.81 95 ALA A CA 1
ATOM 747 C C . ALA A 1 95 ? 11.449 3.468 -29.625 1.00 83.81 95 ALA A C 1
ATOM 749 O O . ALA A 1 95 ? 10.463 3.536 -28.890 1.00 83.81 95 ALA A O 1
ATOM 750 N N . GLN A 1 96 ? 12.286 2.427 -29.568 1.00 84.75 96 GLN A N 1
ATOM 751 C CA . GLN A 1 96 ? 12.166 1.375 -28.555 1.00 84.75 96 GLN A CA 1
ATOM 752 C C . GLN A 1 96 ? 12.436 1.916 -27.145 1.00 84.75 96 GLN A C 1
ATOM 754 O O . GLN A 1 96 ? 11.640 1.663 -26.242 1.00 84.75 96 GLN A O 1
ATOM 759 N N . GLY A 1 97 ? 13.482 2.727 -26.961 1.00 82.12 97 GLY A N 1
ATOM 760 C CA . GLY A 1 97 ? 13.791 3.387 -25.689 1.00 82.12 97 GLY A CA 1
ATOM 761 C C . GLY A 1 97 ? 12.629 4.238 -25.167 1.00 82.12 97 GLY A C 1
ATOM 762 O O . GLY A 1 97 ? 12.279 4.164 -23.989 1.00 82.12 97 GLY A O 1
ATOM 763 N N . GLN A 1 98 ? 11.946 4.973 -26.049 1.00 85.06 98 GLN A N 1
ATOM 764 C CA . GLN A 1 98 ? 10.742 5.730 -25.688 1.00 85.06 98 GLN A CA 1
ATOM 765 C C . GLN A 1 98 ? 9.597 4.828 -25.202 1.00 85.06 98 GLN A C 1
ATOM 767 O O . GLN A 1 98 ? 8.946 5.149 -24.204 1.00 85.06 98 GLN A O 1
ATOM 772 N N . LYS A 1 99 ? 9.378 3.671 -25.844 1.00 88.00 99 LYS A N 1
ATOM 773 C CA . LYS A 1 99 ? 8.388 2.683 -25.379 1.00 88.00 99 LYS A CA 1
ATOM 774 C C . LYS A 1 99 ? 8.735 2.156 -23.985 1.00 88.00 99 LYS A C 1
ATOM 776 O O . LYS A 1 99 ? 7.856 2.100 -23.128 1.00 88.00 99 LYS A O 1
ATOM 781 N N . TYR A 1 100 ? 10.005 1.846 -23.721 1.00 81.81 100 TYR A N 1
ATOM 782 C CA . TYR A 1 100 ? 10.448 1.416 -22.391 1.00 81.81 100 TYR A CA 1
ATOM 783 C C . TYR A 1 100 ? 10.242 2.495 -21.325 1.00 81.81 100 TYR A C 1
ATOM 785 O O . TYR A 1 100 ? 9.757 2.189 -20.237 1.00 81.81 100 TYR A O 1
ATOM 793 N N . HIS A 1 101 ? 10.531 3.762 -21.631 1.00 80.50 101 HIS A N 1
ATOM 794 C CA . HIS A 1 101 ? 10.254 4.864 -20.707 1.00 80.50 101 HIS A CA 1
ATOM 795 C C . HIS A 1 101 ? 8.765 4.968 -20.347 1.00 80.50 101 HIS A C 1
ATOM 797 O O . HIS A 1 101 ? 8.447 5.176 -19.174 1.00 80.50 101 HIS A O 1
ATOM 803 N N . SER A 1 102 ? 7.863 4.752 -21.312 1.00 89.31 102 SER A N 1
ATOM 804 C CA . SER A 1 102 ? 6.415 4.689 -21.060 1.00 89.31 102 SER A CA 1
ATOM 805 C C . SER A 1 102 ? 6.049 3.554 -20.097 1.00 89.31 102 SER A C 1
ATOM 807 O O . SER A 1 102 ? 5.338 3.777 -19.119 1.00 89.31 102 SER A O 1
ATOM 809 N N . VAL A 1 103 ? 6.591 2.351 -20.314 1.00 89.00 103 VAL A N 1
ATOM 810 C CA . VAL A 1 103 ? 6.356 1.183 -19.442 1.00 89.00 103 VAL A CA 1
ATOM 811 C C . VAL A 1 103 ? 6.921 1.401 -18.032 1.00 89.00 103 VAL A C 1
ATOM 813 O O . VAL A 1 103 ? 6.311 1.008 -17.038 1.00 89.00 103 VAL A O 1
ATOM 816 N N . ILE A 1 104 ? 8.078 2.056 -17.901 1.00 86.31 104 ILE A N 1
ATOM 817 C CA . ILE A 1 104 ? 8.647 2.410 -16.592 1.00 86.31 104 ILE A CA 1
ATOM 818 C C . ILE A 1 104 ? 7.741 3.410 -15.862 1.00 86.31 104 ILE A C 1
ATOM 820 O O . ILE A 1 104 ? 7.551 3.287 -14.649 1.00 86.31 104 ILE A O 1
ATOM 824 N N . ALA A 1 105 ? 7.175 4.389 -16.572 1.00 89.19 105 ALA A N 1
ATOM 825 C CA . ALA A 1 105 ? 6.242 5.349 -15.990 1.00 89.19 105 ALA A CA 1
ATOM 826 C C . ALA A 1 105 ? 4.960 4.662 -15.489 1.00 89.19 105 ALA A C 1
ATOM 828 O O . ALA A 1 105 ? 4.562 4.890 -14.346 1.00 89.19 105 ALA A O 1
ATOM 829 N N . GLU A 1 106 ? 4.378 3.760 -16.281 1.00 93.38 106 GLU A N 1
ATOM 830 C CA . GLU A 1 106 ? 3.207 2.963 -15.890 1.00 93.38 106 GLU A CA 1
ATOM 831 C C . GLU A 1 106 ? 3.500 2.058 -14.680 1.00 93.38 106 GLU A C 1
ATOM 833 O O . GLU A 1 106 ? 2.739 2.007 -13.717 1.00 93.38 106 GLU A O 1
ATOM 838 N N . ASN A 1 107 ? 4.667 1.414 -14.634 1.00 86.12 107 ASN A N 1
ATOM 839 C CA . ASN A 1 107 ? 5.057 0.624 -13.463 1.00 86.12 107 ASN A CA 1
ATOM 840 C C . ASN A 1 107 ? 5.194 1.475 -12.190 1.00 86.12 107 ASN A C 1
ATOM 842 O O . ASN A 1 107 ? 4.887 1.008 -11.088 1.00 86.12 107 ASN A O 1
ATOM 846 N N . ARG A 1 108 ? 5.642 2.733 -12.307 1.00 90.81 108 ARG A N 1
ATOM 847 C CA . ARG A 1 108 ? 5.700 3.654 -11.162 1.00 90.81 108 ARG A CA 1
ATOM 848 C C . ARG A 1 108 ? 4.300 3.996 -10.654 1.00 90.81 108 ARG A C 1
ATOM 850 O O . ARG A 1 108 ? 4.101 3.959 -9.439 1.00 90.81 108 ARG A O 1
ATOM 857 N N . THR A 1 109 ? 3.342 4.271 -11.543 1.00 93.12 109 THR A N 1
ATOM 858 C CA . THR A 1 109 ? 1.956 4.576 -11.148 1.00 93.12 109 THR A CA 1
ATOM 859 C C . THR A 1 109 ? 1.272 3.360 -10.519 1.00 93.12 109 THR A C 1
ATOM 861 O O . THR A 1 109 ? 0.669 3.480 -9.448 1.00 93.12 109 THR A O 1
ATOM 864 N N . LEU A 1 110 ? 1.463 2.164 -11.086 1.00 93.06 110 LEU A N 1
ATOM 865 C CA . LEU A 1 110 ? 0.969 0.910 -10.508 1.00 93.06 110 LEU A CA 1
ATOM 866 C C . LEU A 1 110 ? 1.555 0.652 -9.115 1.00 93.06 110 LEU A C 1
ATOM 868 O O . LEU A 1 110 ? 0.818 0.332 -8.182 1.00 93.06 110 LEU A O 1
ATOM 872 N N . LYS A 1 111 ? 2.863 0.870 -8.924 1.00 93.31 111 LYS A N 1
ATOM 873 C CA . LYS A 1 111 ? 3.514 0.722 -7.612 1.00 93.31 111 LYS A CA 1
ATOM 874 C C . LYS A 1 111 ? 2.951 1.694 -6.573 1.00 93.31 111 LYS A C 1
ATOM 876 O O . LYS A 1 111 ? 2.804 1.320 -5.409 1.00 93.31 111 LYS A O 1
ATOM 881 N N . THR A 1 112 ? 2.633 2.929 -6.963 1.00 92.88 112 THR A N 1
ATOM 882 C CA . THR A 1 112 ? 1.965 3.881 -6.061 1.00 92.88 112 THR A CA 1
ATOM 883 C C . THR A 1 112 ? 0.527 3.470 -5.745 1.00 92.88 112 THR A C 1
ATOM 885 O O . THR A 1 112 ? 0.129 3.550 -4.585 1.00 92.88 112 THR A O 1
ATOM 888 N N . GLY A 1 113 ? -0.217 2.947 -6.726 1.00 94.00 113 GLY A N 1
ATOM 889 C CA . GLY A 1 113 ? -1.570 2.423 -6.520 1.00 94.00 113 GLY A CA 1
ATOM 890 C C . GLY A 1 113 ? -1.596 1.231 -5.562 1.00 94.00 113 GLY A C 1
ATOM 891 O O . GLY A 1 113 ? -2.389 1.213 -4.622 1.00 94.00 113 GLY A O 1
ATOM 892 N N . LEU A 1 114 ? -0.658 0.291 -5.723 1.00 93.62 114 LEU A N 1
ATOM 893 C CA . LEU A 1 114 ? -0.507 -0.866 -4.837 1.00 93.62 114 LEU A CA 1
ATOM 894 C C . LEU A 1 114 ? -0.296 -0.439 -3.375 1.00 93.62 114 LEU A C 1
ATOM 896 O O . LEU A 1 114 ? -0.960 -0.962 -2.485 1.00 93.62 114 LEU A O 1
ATOM 900 N N . LYS A 1 115 ? 0.571 0.554 -3.126 1.00 92.19 115 LYS A N 1
ATOM 901 C CA . LYS A 1 115 ? 0.780 1.112 -1.776 1.00 92.19 115 LYS A CA 1
ATOM 902 C C . LYS A 1 115 ? -0.491 1.737 -1.190 1.00 92.19 115 LYS A C 1
ATOM 904 O O . LYS A 1 115 ? -0.729 1.647 0.011 1.00 92.19 115 LYS A O 1
ATOM 909 N N . GLY A 1 116 ? -1.309 2.382 -2.021 1.00 93.12 116 GLY A N 1
ATOM 910 C CA . GLY A 1 116 ? -2.607 2.905 -1.593 1.00 93.12 116 GLY A CA 1
ATOM 911 C C . GLY A 1 116 ? -3.540 1.787 -1.122 1.00 93.12 116 GLY A C 1
ATOM 912 O O . GLY A 1 116 ? -4.127 1.881 -0.045 1.00 93.12 116 GLY A O 1
ATOM 913 N N . LEU A 1 117 ? -3.616 0.695 -1.887 1.00 92.19 117 LEU A N 1
ATOM 914 C CA . LEU A 1 117 ? -4.448 -0.463 -1.556 1.00 92.19 117 LEU A CA 1
ATOM 915 C C . LEU A 1 117 ? -3.985 -1.182 -0.283 1.00 92.19 117 LEU A C 1
ATOM 917 O O . LEU A 1 117 ? -4.827 -1.547 0.536 1.00 92.19 117 LEU A O 1
ATOM 921 N N . THR A 1 118 ? -2.675 -1.338 -0.064 1.00 91.50 118 THR A N 1
ATOM 922 C CA . THR A 1 118 ? -2.160 -1.946 1.176 1.00 91.50 118 THR A CA 1
ATOM 923 C C . THR A 1 118 ? -2.538 -1.120 2.402 1.00 91.50 118 THR A C 1
ATOM 925 O O . THR A 1 118 ? -3.008 -1.676 3.389 1.00 91.50 118 THR A O 1
ATOM 928 N N . ASN A 1 119 ? -2.447 0.210 2.316 1.00 90.12 119 ASN A N 1
ATOM 929 C CA . ASN A 1 119 ? -2.842 1.096 3.414 1.00 90.12 119 ASN A CA 1
ATOM 930 C C . ASN A 1 119 ? -4.346 1.003 3.723 1.00 90.12 119 ASN A C 1
ATOM 932 O O . ASN A 1 119 ? -4.744 1.011 4.889 1.00 90.12 119 ASN A O 1
ATOM 936 N N . ILE A 1 120 ? -5.190 0.896 2.689 1.00 91.75 120 ILE A N 1
ATOM 937 C CA . ILE A 1 120 ? -6.637 0.697 2.857 1.00 91.75 120 ILE A CA 1
ATOM 938 C C . ILE A 1 120 ? -6.912 -0.657 3.514 1.00 91.75 120 ILE A C 1
ATOM 940 O O . ILE A 1 120 ? -7.697 -0.720 4.458 1.00 91.75 120 ILE A O 1
ATOM 944 N N . SER A 1 121 ? -6.242 -1.720 3.062 1.00 91.19 121 SER A N 1
ATOM 945 C CA . SER A 1 121 ? -6.379 -3.055 3.646 1.00 91.19 121 SER A CA 1
ATOM 946 C C . SER A 1 121 ? -5.970 -3.073 5.117 1.00 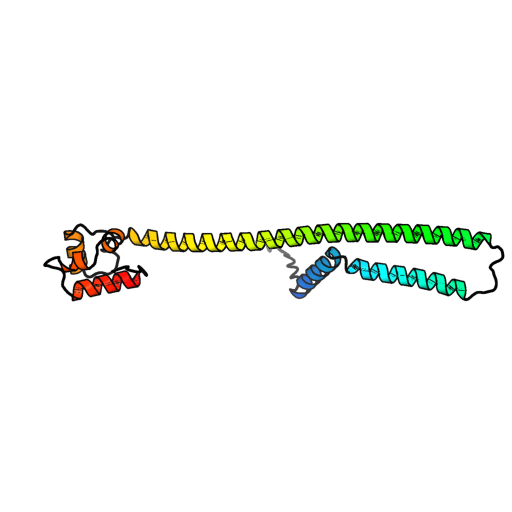91.19 121 SER A C 1
ATOM 948 O O . SER A 1 121 ? -6.695 -3.623 5.939 1.00 91.19 121 SER A O 1
ATOM 950 N N . GLU A 1 122 ? -4.848 -2.449 5.480 1.00 89.44 122 GLU A N 1
ATOM 951 C CA . GLU A 1 122 ? -4.421 -2.345 6.879 1.00 89.44 122 GLU A CA 1
ATOM 952 C C . GLU A 1 122 ? -5.432 -1.572 7.728 1.00 89.44 122 GLU A C 1
ATOM 954 O O . GLU A 1 122 ? -5.756 -1.987 8.843 1.00 89.44 122 GLU A O 1
ATOM 959 N N . LYS A 1 123 ? -5.962 -0.462 7.201 1.00 85.62 123 LYS A N 1
ATOM 960 C CA . LYS A 1 123 ? -6.992 0.327 7.882 1.00 85.62 123 LYS A CA 1
ATOM 961 C C . LYS A 1 123 ? -8.275 -0.484 8.079 1.00 85.62 123 LYS A C 1
ATOM 963 O O . LYS A 1 123 ? -8.846 -0.452 9.166 1.00 85.62 123 LYS A O 1
ATOM 968 N N . ALA A 1 124 ? -8.699 -1.241 7.068 1.00 82.81 124 ALA A N 1
ATOM 969 C CA . ALA A 1 124 ? -9.858 -2.123 7.155 1.00 82.81 124 ALA A CA 1
ATOM 970 C C . ALA A 1 124 ? -9.646 -3.242 8.188 1.00 82.81 124 ALA A C 1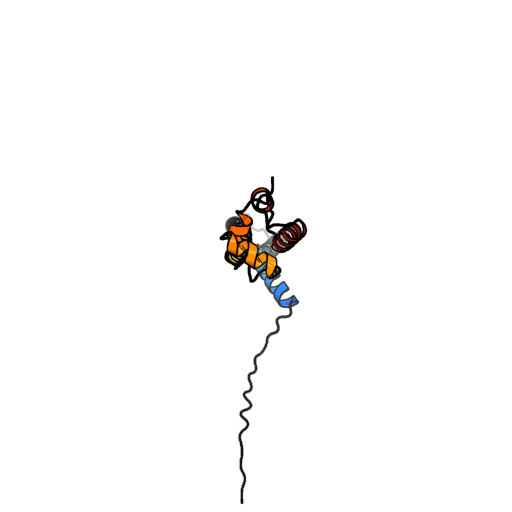
ATOM 972 O O . ALA A 1 124 ? -10.528 -3.480 9.010 1.00 82.81 124 ALA A O 1
ATOM 973 N N . SER A 1 125 ? -8.464 -3.867 8.219 1.00 84.25 125 SER A N 1
ATOM 974 C CA . SER A 1 125 ? -8.120 -4.891 9.214 1.00 84.25 125 SER A CA 1
ATOM 975 C C . SER A 1 125 ? -8.130 -4.344 10.641 1.00 84.25 125 SER A C 1
ATOM 977 O O . SER A 1 125 ? -8.664 -4.995 11.539 1.00 84.25 125 SER A O 1
ATOM 979 N N . ARG A 1 126 ? -7.597 -3.132 10.861 1.00 75.88 126 ARG A N 1
ATOM 980 C CA . ARG A 1 126 ? -7.669 -2.461 12.172 1.00 75.88 126 ARG A CA 1
ATOM 981 C C . ARG A 1 126 ? -9.119 -2.188 12.575 1.00 75.88 126 ARG A C 1
ATOM 983 O O . ARG A 1 126 ? -9.499 -2.513 13.694 1.00 75.88 126 ARG A O 1
ATOM 990 N N . ASN A 1 127 ? -9.940 -1.673 11.660 1.00 75.06 127 ASN A N 1
ATOM 991 C CA . ASN A 1 127 ? -11.354 -1.409 11.934 1.00 75.06 127 ASN A CA 1
ATOM 992 C C . ASN A 1 127 ? -12.143 -2.693 12.242 1.00 75.06 127 ASN A C 1
ATOM 994 O O . ASN A 1 127 ? -12.959 -2.699 13.158 1.00 75.06 127 ASN A O 1
ATOM 998 N N . CYS A 1 128 ? -11.869 -3.789 11.529 1.00 73.81 128 CYS A N 1
ATOM 999 C CA . CYS A 1 128 ? -12.515 -5.081 11.765 1.00 73.81 128 CYS A CA 1
ATOM 1000 C C . CYS A 1 128 ? -12.150 -5.657 13.143 1.00 73.81 128 CYS A C 1
ATOM 1002 O O . CYS A 1 128 ? -13.029 -6.083 13.886 1.00 73.81 128 CYS A O 1
ATOM 1004 N N . LEU A 1 129 ? -10.871 -5.593 13.537 1.00 68.94 129 LEU A N 1
ATOM 1005 C CA . LEU A 1 129 ? -10.427 -6.001 14.878 1.00 68.94 129 LEU A CA 1
ATOM 1006 C C . LEU A 1 129 ? -11.104 -5.193 15.990 1.00 68.94 129 LEU A C 1
ATOM 1008 O O . LEU A 1 129 ? -11.477 -5.756 17.019 1.00 68.94 129 LEU A O 1
ATOM 1012 N N . VAL A 1 130 ? -11.286 -3.886 15.780 1.00 71.94 130 VAL A N 1
ATOM 1013 C CA . VAL A 1 130 ? -12.033 -3.038 16.717 1.00 71.94 130 VAL A CA 1
ATOM 1014 C C . VAL A 1 130 ? -13.492 -3.492 16.799 1.00 71.94 130 VAL A C 1
ATOM 1016 O O . VAL A 1 130 ? -14.010 -3.630 17.903 1.00 71.94 130 VAL A O 1
ATOM 1019 N N . GLN A 1 131 ? -14.135 -3.788 15.667 1.00 69.12 131 GLN A N 1
ATOM 1020 C CA . GLN A 1 131 ? -15.539 -4.204 15.626 1.00 69.12 131 GLN A CA 1
ATOM 1021 C C . GLN A 1 131 ? -15.776 -5.562 16.310 1.00 69.12 131 GLN A C 1
ATOM 1023 O O . GLN A 1 131 ? -16.683 -5.673 17.127 1.00 69.12 131 GLN A O 1
ATOM 1028 N N . VAL A 1 132 ? -14.904 -6.555 16.092 1.00 71.94 132 VAL A N 1
ATOM 1029 C CA . VAL A 1 132 ? -14.999 -7.884 16.739 1.00 71.94 132 VAL A CA 1
ATOM 1030 C C . VAL A 1 132 ? -14.909 -7.800 18.270 1.00 71.94 132 VAL A C 1
ATOM 1032 O O . VAL A 1 132 ? -15.449 -8.650 18.977 1.00 71.94 132 VAL A O 1
ATOM 1035 N N . ASN A 1 133 ? -14.253 -6.773 18.813 1.00 79.25 133 ASN A N 1
ATOM 1036 C CA . ASN A 1 133 ? -14.186 -6.577 20.260 1.00 79.25 133 ASN A CA 1
ATOM 1037 C C . ASN A 1 133 ? -15.440 -5.905 20.846 1.00 79.25 133 ASN A C 1
ATOM 1039 O O . ASN A 1 133 ? -15.691 -6.080 22.037 1.00 79.25 133 ASN A O 1
ATOM 1043 N N . MET A 1 134 ? -16.235 -5.180 20.051 1.00 84.81 134 MET A N 1
ATOM 1044 C CA . MET A 1 134 ? -17.416 -4.449 20.541 1.00 84.81 134 MET A CA 1
ATOM 1045 C C . MET A 1 134 ? -18.593 -5.375 20.875 1.00 84.81 134 MET A C 1
ATOM 1047 O O . MET A 1 134 ? -19.322 -5.119 21.835 1.00 84.81 134 MET A O 1
ATOM 1051 N N . ASP A 1 135 ? -18.707 -6.498 20.165 1.00 87.88 135 ASP A N 1
ATOM 1052 C CA . ASP A 1 135 ? -19.743 -7.512 20.402 1.00 87.88 135 ASP A CA 1
ATOM 1053 C C . ASP A 1 135 ? -19.438 -8.417 21.610 1.00 87.88 135 ASP A C 1
ATOM 1055 O O . ASP A 1 135 ? -20.252 -9.265 21.987 1.00 87.88 135 ASP A O 1
ATOM 1059 N N . ARG A 1 136 ? -18.267 -8.263 22.251 1.00 91.56 136 ARG A N 1
ATOM 1060 C CA . ARG A 1 136 ? -17.917 -9.053 23.438 1.00 91.56 136 ARG A CA 1
ATOM 1061 C C . ARG A 1 136 ? -18.834 -8.722 24.609 1.00 91.56 136 ARG A C 1
ATOM 1063 O O . ARG A 1 136 ? -19.132 -7.562 24.895 1.00 91.56 136 ARG A O 1
ATOM 1070 N N . SER A 1 137 ? -19.210 -9.767 25.339 1.00 95.38 137 SER A N 1
ATOM 1071 C CA . SER A 1 137 ? -19.968 -9.653 26.580 1.00 95.38 137 SER A CA 1
ATOM 1072 C C . SER A 1 137 ? -19.141 -8.945 27.656 1.00 95.38 137 SER A C 1
ATOM 1074 O O . SER A 1 137 ? -17.952 -9.219 27.830 1.00 95.38 137 SER A O 1
ATOM 1076 N N . VAL A 1 138 ? -19.784 -8.101 28.468 1.00 95.56 138 VAL A N 1
ATOM 1077 C CA . VAL A 1 138 ? -19.150 -7.424 29.618 1.00 95.56 138 VAL A CA 1
ATOM 1078 C C . VAL A 1 138 ? -18.604 -8.396 30.674 1.00 95.56 138 VAL A C 1
ATOM 1080 O O . VAL A 1 138 ? -17.850 -7.998 31.558 1.00 95.56 138 VAL A O 1
ATOM 1083 N N . SER A 1 139 ? -18.971 -9.680 30.608 1.00 96.38 139 SER A N 1
ATOM 1084 C CA . SER A 1 139 ? -18.407 -10.719 31.485 1.00 96.38 139 SER A CA 1
ATOM 1085 C C . SER A 1 139 ? -17.012 -11.178 31.069 1.00 96.38 139 SER A C 1
ATOM 1087 O O . SER A 1 139 ? -16.268 -11.664 31.917 1.00 96.38 139 SER A O 1
ATOM 1089 N N . ASP A 1 140 ? -16.648 -10.997 29.799 1.00 94.75 140 ASP A N 1
ATOM 1090 C CA . ASP A 1 140 ? -15.411 -11.541 29.228 1.00 94.75 140 ASP A CA 1
ATOM 1091 C C . ASP A 1 140 ? -14.252 -10.532 29.285 1.00 94.75 140 ASP A C 1
ATOM 1093 O O . ASP A 1 140 ? -13.101 -10.872 29.022 1.00 94.75 140 ASP A O 1
ATOM 1097 N N . ILE A 1 141 ? -14.541 -9.282 29.659 1.00 92.38 141 ILE A N 1
ATOM 1098 C CA . ILE A 1 141 ? -13.599 -8.152 29.615 1.00 92.38 141 ILE A CA 1
ATOM 1099 C C . ILE A 1 141 ? -12.861 -7.899 30.938 1.00 92.38 141 ILE A C 1
ATOM 1101 O O . ILE A 1 141 ? -12.250 -6.850 31.112 1.00 92.38 141 ILE A O 1
ATOM 1105 N N . GLY A 1 142 ? -12.898 -8.853 31.873 1.00 94.88 142 GLY A N 1
ATOM 1106 C CA . GLY A 1 142 ? -12.096 -8.807 33.103 1.00 94.88 142 GLY A CA 1
ATOM 1107 C C . GLY A 1 142 ? -12.608 -7.861 34.195 1.00 94.88 142 GLY A C 1
ATOM 1108 O O . GLY A 1 142 ? -11.875 -7.576 35.138 1.00 94.88 142 GLY A O 1
ATOM 1109 N N . LEU A 1 143 ? -13.856 -7.393 34.104 1.00 96.25 143 LEU A N 1
ATOM 1110 C CA . LEU A 1 143 ? -14.504 -6.632 35.175 1.00 96.25 143 LEU A CA 1
ATOM 1111 C C . LEU A 1 143 ? -14.810 -7.523 36.388 1.00 96.25 143 LEU A C 1
ATOM 1113 O O . LEU A 1 143 ? -15.096 -8.718 36.274 1.00 96.25 143 LEU A O 1
ATOM 1117 N N . SER A 1 144 ? -14.841 -6.924 37.575 1.00 97.38 144 SER A N 1
ATOM 1118 C CA . SER A 1 144 ? -15.248 -7.610 38.792 1.00 97.38 144 SER A CA 1
ATOM 1119 C C . SER A 1 144 ? -16.688 -8.115 38.687 1.00 97.38 144 SER A C 1
ATOM 1121 O O . SER A 1 144 ? -17.577 -7.471 38.123 1.00 97.38 144 SER A O 1
ATOM 1123 N N . LYS A 1 145 ? -16.970 -9.259 39.324 1.00 97.69 145 LYS A N 1
ATOM 1124 C CA . LYS A 1 145 ? -18.317 -9.864 39.348 1.00 97.69 145 LYS A CA 1
ATOM 1125 C C . LYS A 1 145 ? -19.401 -8.888 39.824 1.00 97.69 145 LYS A C 1
ATOM 1127 O O . LYS A 1 145 ? -20.556 -9.008 39.419 1.00 97.69 145 LYS A O 1
ATOM 1132 N N . ARG A 1 146 ? -19.048 -7.943 40.706 1.00 96.12 146 ARG A N 1
ATOM 1133 C CA . ARG A 1 146 ? -19.959 -6.895 41.187 1.00 96.12 146 ARG A CA 1
ATOM 1134 C C . ARG A 1 146 ? -20.308 -5.918 40.065 1.00 96.12 146 ARG A C 1
ATOM 1136 O O . ARG A 1 146 ? -21.489 -5.660 39.858 1.00 96.12 146 ARG A O 1
ATOM 1143 N N . THR A 1 147 ? -19.302 -5.422 39.353 1.00 96.62 147 THR A N 1
ATOM 1144 C CA . THR A 1 147 ? -19.466 -4.484 38.238 1.00 96.62 147 THR A CA 1
ATOM 1145 C C . THR A 1 147 ? -20.226 -5.125 37.082 1.00 96.62 147 THR A C 1
ATOM 1147 O O . THR A 1 147 ? -21.185 -4.539 36.594 1.00 96.62 147 THR A O 1
ATOM 1150 N N . VAL A 1 148 ? -19.922 -6.382 36.741 1.00 97.31 148 VAL A N 1
ATOM 1151 C CA . VAL A 1 148 ? -20.673 -7.140 35.725 1.00 97.31 148 VAL A CA 1
ATOM 1152 C C . VAL A 1 148 ? -22.160 -7.245 36.078 1.00 97.31 148 VAL A C 1
ATOM 1154 O O . VAL A 1 148 ? -23.010 -6.934 35.252 1.00 97.31 148 VAL A O 1
ATOM 1157 N N . ARG A 1 149 ? -22.512 -7.639 37.311 1.00 96.81 149 ARG A N 1
ATOM 1158 C CA . ARG A 1 149 ? -23.928 -7.728 37.726 1.00 96.81 149 ARG A CA 1
ATOM 1159 C C . ARG A 1 149 ? -24.636 -6.378 37.682 1.00 96.81 149 ARG A C 1
ATOM 1161 O O . ARG A 1 149 ? -25.814 -6.331 37.342 1.00 96.81 149 ARG A O 1
ATOM 1168 N N . LEU A 1 150 ? -23.930 -5.308 38.043 1.00 95.75 150 LEU A N 1
ATOM 1169 C CA . LEU A 1 150 ? -24.458 -3.951 37.993 1.00 95.75 150 LEU A CA 1
ATOM 1170 C C . LEU A 1 150 ? -24.789 -3.545 36.551 1.00 95.75 150 LEU A C 1
ATOM 1172 O O . LEU A 1 150 ? -25.918 -3.138 36.302 1.00 95.75 150 LEU A O 1
ATOM 1176 N N . LEU A 1 151 ? -23.858 -3.742 35.612 1.00 95.25 151 LEU A N 1
ATOM 1177 C CA . LEU A 1 151 ? -24.059 -3.451 34.187 1.00 95.25 151 LEU A CA 1
ATOM 1178 C C . LEU A 1 151 ? -25.184 -4.296 33.572 1.00 95.25 151 LEU A C 1
ATOM 1180 O O . LEU A 1 151 ? -26.071 -3.771 32.905 1.00 95.25 151 LEU A O 1
ATOM 1184 N N . ARG A 1 152 ? -25.245 -5.592 33.891 1.00 95.44 152 ARG A N 1
ATOM 1185 C CA . ARG A 1 152 ? -26.356 -6.442 33.437 1.00 95.44 152 ARG A CA 1
ATOM 1186 C C . ARG A 1 152 ? -27.706 -5.989 33.986 1.00 95.44 152 ARG A C 1
ATOM 1188 O O . ARG A 1 152 ? -28.701 -6.001 33.272 1.00 95.44 152 ARG A O 1
ATOM 1195 N N . SER A 1 153 ? -27.753 -5.538 35.243 1.00 94.75 153 SER A N 1
ATOM 1196 C CA . SER A 1 153 ? -28.995 -5.027 35.843 1.00 94.75 153 SER A CA 1
ATOM 1197 C C . SER A 1 153 ? -29.511 -3.745 35.183 1.00 94.75 153 SER A C 1
ATOM 1199 O O . SER A 1 153 ? -30.673 -3.393 35.368 1.00 94.75 153 SER A O 1
ATOM 1201 N N . THR A 1 154 ? -28.665 -3.061 34.410 1.00 93.44 154 THR A N 1
ATOM 1202 C CA . THR A 1 154 ? -29.006 -1.845 33.665 1.00 93.44 154 THR A CA 1
ATOM 1203 C C . THR A 1 154 ? -29.205 -2.106 32.171 1.00 93.44 154 THR A C 1
ATOM 1205 O O . THR A 1 154 ? -29.413 -1.153 31.421 1.00 93.44 154 THR A O 1
ATOM 1208 N N . GLY A 1 155 ? -29.183 -3.377 31.745 1.00 94.56 155 GLY A N 1
ATOM 1209 C CA . GLY A 1 155 ? -29.345 -3.791 30.349 1.00 94.56 155 GLY A CA 1
ATOM 1210 C C . GLY A 1 155 ? -28.095 -3.593 29.491 1.00 94.56 155 GLY A C 1
ATOM 1211 O O . GLY A 1 155 ? -28.213 -3.497 28.274 1.00 94.56 155 GLY A O 1
ATOM 1212 N N . ILE A 1 156 ? -26.918 -3.476 30.115 1.00 95.75 156 ILE A N 1
ATOM 1213 C CA . ILE A 1 156 ? -25.631 -3.352 29.429 1.00 95.75 156 ILE A CA 1
ATOM 1214 C C . ILE A 1 156 ? -24.941 -4.716 29.474 1.00 95.75 156 ILE A C 1
ATOM 1216 O O . ILE A 1 156 ? -24.304 -5.078 30.467 1.00 95.75 156 ILE A O 1
ATOM 1220 N N . ASP A 1 157 ? -25.080 -5.467 28.388 1.00 96.50 157 ASP A N 1
ATOM 1221 C CA . ASP A 1 157 ? -24.527 -6.811 28.238 1.00 96.50 157 ASP A CA 1
ATOM 1222 C C . ASP A 1 157 ? -23.288 -6.850 27.336 1.00 96.50 157 ASP A C 1
ATOM 1224 O O . ASP A 1 157 ? -22.461 -7.748 27.508 1.00 96.50 157 ASP A O 1
ATOM 1228 N N . THR A 1 158 ? -23.112 -5.882 26.429 1.00 95.75 158 THR A N 1
ATOM 1229 C CA . THR A 1 158 ? -21.982 -5.832 25.480 1.00 95.75 158 THR A CA 1
ATOM 1230 C C . THR A 1 158 ? -21.085 -4.610 25.673 1.00 95.75 158 THR A C 1
ATOM 1232 O O . THR A 1 158 ? -21.486 -3.594 26.250 1.00 95.75 158 THR A O 1
ATOM 1235 N N . LEU A 1 159 ? -19.844 -4.700 25.182 1.00 92.50 159 LEU A N 1
ATOM 1236 C CA . LEU A 1 159 ? -18.886 -3.591 25.205 1.00 92.50 159 LEU A CA 1
ATOM 1237 C C . LEU A 1 159 ? -19.384 -2.394 24.375 1.00 92.50 159 LEU A C 1
ATOM 1239 O O . LEU A 1 159 ? -19.194 -1.251 24.784 1.00 92.50 159 LEU A O 1
ATOM 1243 N N . GLU A 1 160 ? -20.068 -2.645 23.255 1.00 91.94 160 GLU A N 1
ATOM 1244 C CA . GLU A 1 160 ? -20.701 -1.606 22.434 1.00 91.94 160 GLU A CA 1
ATOM 1245 C C . GLU A 1 160 ? -21.732 -0.796 23.231 1.00 91.94 160 GLU A C 1
ATOM 1247 O O . GLU A 1 160 ? -21.678 0.436 23.265 1.00 91.94 160 GLU A O 1
ATOM 1252 N N . GLN A 1 161 ? -22.636 -1.486 23.933 1.00 93.88 161 GLN A N 1
ATOM 1253 C CA . GLN A 1 161 ? -23.640 -0.850 24.785 1.00 93.88 161 GLN A CA 1
ATOM 1254 C C . GLN A 1 161 ? -22.987 -0.066 25.924 1.00 93.88 161 GLN A C 1
ATOM 1256 O O . GLN A 1 161 ? -23.438 1.030 26.256 1.00 93.88 161 GLN A O 1
ATOM 1261 N N . LEU A 1 162 ? -21.912 -0.609 26.507 1.00 93.12 162 LEU A N 1
ATOM 1262 C CA . LEU A 1 162 ? -21.151 0.058 27.559 1.00 93.12 162 LEU A CA 1
ATOM 1263 C C . LEU A 1 162 ? -20.504 1.349 27.045 1.00 93.12 162 LEU A C 1
ATOM 1265 O O . LEU A 1 162 ? -20.611 2.374 27.712 1.00 93.12 162 LEU A O 1
ATOM 1269 N N . LYS A 1 163 ? -19.904 1.322 25.848 1.00 90.12 163 LYS A N 1
ATOM 1270 C CA . LYS A 1 163 ? -19.312 2.495 25.188 1.00 90.12 163 LYS A CA 1
ATOM 1271 C C . LYS A 1 163 ? -20.362 3.557 24.848 1.00 90.12 163 LYS A C 1
ATOM 1273 O O . LYS A 1 163 ? -20.110 4.746 25.021 1.00 90.12 163 LYS A O 1
ATOM 1278 N N . ALA A 1 164 ? -21.539 3.142 24.380 1.00 89.88 164 ALA A N 1
ATOM 1279 C CA . ALA A 1 164 ? -22.649 4.050 24.086 1.00 89.88 164 ALA A CA 1
ATOM 1280 C C . ALA A 1 164 ? -23.253 4.688 25.354 1.00 89.88 164 ALA A C 1
ATOM 1282 O O . ALA A 1 164 ? -23.991 5.673 25.277 1.00 89.88 164 ALA A O 1
ATOM 1283 N N . CYS A 1 165 ? -22.964 4.135 26.534 1.00 90.38 165 CYS A N 1
ATOM 1284 C CA . CYS A 1 165 ? -23.470 4.632 27.800 1.00 90.38 165 CYS A CA 1
ATOM 1285 C C . CYS A 1 165 ? -22.529 5.708 28.365 1.00 90.38 165 CYS A C 1
ATOM 1287 O O . CYS A 1 165 ? -21.424 5.417 28.812 1.00 90.38 165 CYS A O 1
ATOM 1289 N N . SER A 1 166 ? -22.973 6.968 28.383 1.00 82.19 166 SER A N 1
ATOM 1290 C CA . SER A 1 166 ? -22.150 8.073 28.889 1.00 82.19 166 SER A CA 1
ATOM 1291 C C . SER A 1 166 ? -21.815 7.912 30.384 1.00 82.19 166 SER A C 1
ATOM 1293 O O . SER A 1 166 ? -22.666 7.514 31.190 1.00 82.19 166 SER A O 1
ATOM 1295 N N . LEU A 1 167 ? -20.583 8.257 30.789 1.00 80.94 167 LEU A N 1
ATOM 1296 C CA . LEU A 1 167 ? -20.156 8.213 32.198 1.00 80.94 167 LEU A CA 1
ATOM 1297 C C . LEU A 1 167 ? -21.085 8.984 33.150 1.00 80.94 167 LEU A C 1
ATOM 1299 O O . LEU A 1 167 ? -21.372 8.456 34.227 1.00 80.94 167 LEU A O 1
ATOM 1303 N N . PRO A 1 168 ? -21.627 10.171 32.798 1.00 83.00 168 PRO A N 1
ATOM 1304 C CA . PRO A 1 168 ? -22.597 10.856 33.650 1.00 83.00 168 PRO A CA 1
ATOM 1305 C C . PRO A 1 168 ? -23.853 10.017 33.913 1.00 83.00 168 PRO A C 1
ATOM 1307 O O . PRO A 1 168 ? -24.361 9.995 35.034 1.00 83.00 168 PRO A O 1
ATOM 1310 N N . ARG A 1 169 ? -24.332 9.268 32.910 1.00 87.25 169 ARG A N 1
ATOM 1311 C CA . ARG A 1 169 ? -25.492 8.381 33.059 1.00 87.25 169 ARG A CA 1
ATOM 1312 C C . ARG A 1 169 ? -25.198 7.230 34.017 1.00 87.25 169 ARG A C 1
ATOM 1314 O O . ARG A 1 169 ? -26.052 6.914 34.841 1.00 87.25 169 ARG A O 1
ATOM 1321 N N . LEU A 1 170 ? -24.002 6.643 33.947 1.00 88.94 170 LEU A N 1
ATOM 1322 C CA . LEU A 1 170 ? -23.557 5.622 34.903 1.00 88.94 170 LEU A CA 1
ATOM 1323 C C . LEU A 1 170 ? -23.388 6.211 36.309 1.00 88.94 170 LEU A C 1
ATOM 1325 O O . LEU A 1 170 ? -23.851 5.624 37.281 1.00 88.94 170 LEU A O 1
ATOM 1329 N N . ARG A 1 171 ? -22.800 7.405 36.427 1.00 88.81 171 ARG A N 1
ATOM 1330 C CA . ARG A 1 171 ? -22.588 8.099 37.706 1.00 88.81 171 ARG A CA 1
ATOM 1331 C C . ARG A 1 171 ? -23.895 8.445 38.423 1.00 88.81 171 ARG A C 1
ATOM 1333 O O . ARG A 1 171 ? -23.939 8.405 39.648 1.00 88.81 171 ARG A O 1
ATOM 1340 N N . ASN A 1 172 ? -24.954 8.745 37.672 1.00 88.69 172 ASN A N 1
ATOM 1341 C CA . ASN A 1 172 ? -26.277 9.050 38.221 1.00 88.69 172 ASN A CA 1
ATOM 1342 C C . ASN A 1 172 ? -27.044 7.807 38.708 1.00 88.69 172 ASN A C 1
ATOM 1344 O O . ASN A 1 172 ? -28.100 7.939 39.328 1.00 88.69 172 ASN A O 1
ATOM 1348 N N . GLN A 1 173 ? -26.542 6.592 38.467 1.00 87.25 173 GLN A N 1
ATOM 1349 C CA . GLN A 1 173 ? -27.142 5.387 39.027 1.00 87.25 173 GLN A CA 1
ATOM 1350 C C . GLN A 1 173 ? -26.730 5.232 40.490 1.00 87.25 173 GLN A C 1
ATOM 1352 O O . GLN A 1 173 ? -25.548 5.129 40.810 1.00 87.25 173 GLN A O 1
ATOM 1357 N N . SER A 1 174 ? -27.719 5.120 41.381 1.00 75.94 174 SER A N 1
ATOM 1358 C CA . SER A 1 174 ? -27.555 5.106 42.848 1.00 75.94 174 SER A CA 1
ATOM 1359 C C . SER A 1 174 ? -26.635 4.012 43.417 1.00 75.94 174 SER A C 1
ATOM 1361 O O . SER A 1 174 ? -26.386 3.972 44.619 1.00 75.94 174 SER A O 1
ATOM 1363 N N . ARG A 1 175 ? -26.132 3.105 42.574 1.00 86.69 175 ARG A N 1
ATOM 1364 C CA . ARG A 1 175 ? -25.336 1.930 42.950 1.00 86.69 175 ARG A CA 1
ATOM 1365 C C . ARG A 1 175 ? -23.936 1.901 42.330 1.00 86.69 175 ARG A C 1
ATOM 1367 O O . ARG A 1 175 ? -23.173 0.984 42.640 1.00 86.69 175 ARG A O 1
ATOM 1374 N N . VAL A 1 176 ? -23.589 2.876 41.488 1.00 91.69 176 VAL A N 1
ATOM 1375 C CA . VAL A 1 176 ? -22.271 2.973 40.851 1.00 91.69 176 VAL A CA 1
ATOM 1376 C C . VAL A 1 176 ? -21.361 3.843 41.724 1.00 91.69 176 VAL A C 1
ATOM 1378 O O . VAL A 1 176 ? -21.530 5.054 41.822 1.00 91.69 176 VAL A O 1
ATOM 1381 N N . GLY A 1 177 ? -20.396 3.216 42.398 1.00 94.00 177 GLY A N 1
ATOM 1382 C CA . GLY A 1 177 ? -19.394 3.928 43.195 1.00 94.00 177 GLY A CA 1
ATOM 1383 C C . GLY A 1 177 ? -18.188 4.371 42.363 1.00 94.00 177 GLY A C 1
ATOM 1384 O O . GLY A 1 177 ? -17.916 3.805 41.307 1.00 94.00 177 GLY A O 1
ATOM 1385 N N . VAL A 1 178 ? -17.397 5.311 42.891 1.00 93.62 178 VAL A N 1
ATOM 1386 C CA . VAL A 1 178 ? -16.171 5.830 42.241 1.00 93.62 178 VAL A CA 1
ATOM 1387 C C . VAL A 1 178 ? -15.209 4.708 41.830 1.00 93.62 178 VAL A C 1
ATOM 1389 O O . VAL A 1 178 ? -14.696 4.713 40.719 1.00 93.62 178 VAL A O 1
ATOM 1392 N N . LYS A 1 179 ? -15.022 3.693 42.686 1.00 95.56 179 LYS A N 1
ATOM 1393 C CA . LYS A 1 179 ? -14.170 2.530 42.373 1.00 95.56 179 LYS A CA 1
ATOM 1394 C C . LYS A 1 179 ? -14.657 1.746 41.151 1.00 95.56 179 LYS A C 1
ATOM 1396 O O . LYS A 1 179 ? -13.840 1.297 40.360 1.00 95.56 179 LYS A O 1
ATOM 1401 N N . THR A 1 180 ? -15.972 1.584 41.005 1.00 95.81 180 THR A N 1
ATOM 1402 C CA . THR A 1 180 ? -16.573 0.888 39.860 1.00 95.81 180 THR A CA 1
ATOM 1403 C C . THR A 1 180 ? -16.414 1.702 38.577 1.00 95.81 180 THR A C 1
ATOM 1405 O O . THR A 1 180 ? -16.138 1.119 37.536 1.00 95.81 180 THR A O 1
ATOM 1408 N N . LEU A 1 181 ? -16.528 3.034 38.647 1.00 94.31 181 LEU A N 1
ATOM 1409 C CA . LEU A 1 181 ? -16.264 3.904 37.494 1.00 94.31 181 LEU A CA 1
ATOM 1410 C C . LEU A 1 181 ? -14.810 3.792 37.033 1.00 94.31 181 LEU A C 1
ATOM 1412 O O . LEU A 1 181 ? -14.580 3.528 35.861 1.00 94.31 181 LEU A O 1
ATOM 1416 N N . HIS A 1 182 ? -13.848 3.887 37.954 1.00 94.25 182 HIS A N 1
ATOM 1417 C CA . HIS A 1 182 ? -12.430 3.716 37.622 1.00 94.25 182 HIS A CA 1
ATOM 1418 C C . HIS A 1 182 ? -12.114 2.339 37.038 1.00 94.25 182 HIS A C 1
ATOM 1420 O O . HIS A 1 182 ? -11.300 2.227 36.129 1.00 94.25 182 HIS A O 1
ATOM 1426 N N . GLU A 1 183 ? -12.750 1.282 37.545 1.00 95.50 183 GLU A N 1
ATOM 1427 C CA . GLU A 1 183 ? -12.602 -0.059 36.983 1.00 95.50 183 GLU A CA 1
ATOM 1428 C C . GLU A 1 183 ? -13.098 -0.117 35.527 1.00 95.50 183 GLU A C 1
ATOM 1430 O O . GLU A 1 183 ? -12.400 -0.640 34.659 1.00 95.50 183 GLU A O 1
ATOM 1435 N N . ILE A 1 184 ? -14.271 0.462 35.247 1.00 93.62 184 ILE A N 1
ATOM 1436 C CA . ILE A 1 184 ? -14.833 0.550 33.891 1.00 93.62 184 ILE A CA 1
ATOM 1437 C C . ILE A 1 184 ? -13.921 1.384 32.980 1.00 93.62 184 ILE A C 1
ATOM 1439 O O . ILE A 1 184 ? -13.604 0.945 31.877 1.00 93.62 184 ILE A O 1
ATOM 1443 N N . GLU A 1 185 ? -13.460 2.550 33.439 1.00 91.75 185 GLU A N 1
ATOM 1444 C CA . GLU A 1 185 ? -12.543 3.428 32.699 1.00 91.75 185 GLU A CA 1
ATOM 1445 C C . GLU A 1 185 ? -11.218 2.728 32.373 1.00 91.75 185 GLU A C 1
ATOM 1447 O O . GLU A 1 185 ? -10.749 2.794 31.235 1.00 91.75 185 GLU A O 1
ATOM 1452 N N . ALA A 1 186 ? -10.634 2.017 33.342 1.00 92.00 186 ALA A N 1
ATOM 1453 C CA . ALA A 1 186 ? -9.390 1.277 33.157 1.00 92.00 186 ALA A CA 1
ATOM 1454 C C . ALA A 1 186 ? -9.544 0.164 32.112 1.00 92.00 186 ALA A C 1
ATOM 1456 O O . ALA A 1 186 ? -8.697 0.024 31.227 1.00 92.00 186 ALA A O 1
ATOM 1457 N N . VAL A 1 187 ? -10.646 -0.594 32.168 1.00 91.25 187 VAL A N 1
ATOM 1458 C CA . VAL A 1 187 ? -10.929 -1.634 31.172 1.00 91.25 187 VAL A CA 1
ATOM 1459 C C . VAL A 1 187 ? -11.165 -1.013 29.797 1.00 91.25 187 VAL A C 1
ATOM 1461 O O . VAL A 1 187 ? -10.505 -1.429 28.850 1.00 91.25 187 VAL A O 1
ATOM 1464 N N . LEU A 1 188 ? -12.004 0.019 29.659 1.00 89.31 188 LEU A N 1
ATOM 1465 C CA . LEU A 1 188 ? -12.236 0.674 28.361 1.00 89.31 188 LEU A CA 1
ATOM 1466 C C . LEU A 1 188 ? -10.941 1.239 27.750 1.00 89.31 188 LEU A C 1
ATOM 1468 O O . LEU A 1 188 ? -10.706 1.078 26.551 1.00 89.31 188 LEU A O 1
ATOM 1472 N N . SER A 1 189 ? -10.064 1.810 28.581 1.00 88.44 189 SER A N 1
ATOM 1473 C CA . SER A 1 189 ? -8.749 2.306 28.152 1.00 88.44 189 SER A CA 1
ATOM 1474 C C . SER A 1 189 ? -7.852 1.184 27.614 1.00 88.44 189 SER A C 1
ATOM 1476 O O . SER A 1 189 ? -7.139 1.379 26.631 1.00 88.44 189 SER A O 1
ATOM 1478 N N . SER A 1 190 ? -7.920 -0.018 28.203 1.00 87.62 190 SER A N 1
ATOM 1479 C CA . SER A 1 190 ? -7.139 -1.179 27.744 1.00 87.62 190 SER A CA 1
ATOM 1480 C C . SER A 1 190 ? -7.543 -1.691 26.355 1.00 87.62 190 SER A C 1
ATOM 1482 O O . SER A 1 190 ? -6.722 -2.291 25.665 1.00 87.62 190 SER A O 1
ATOM 1484 N N . TYR A 1 191 ? -8.770 -1.406 25.906 1.00 84.56 191 TYR A N 1
ATOM 1485 C CA . TYR A 1 191 ? -9.258 -1.780 24.574 1.00 84.56 191 TY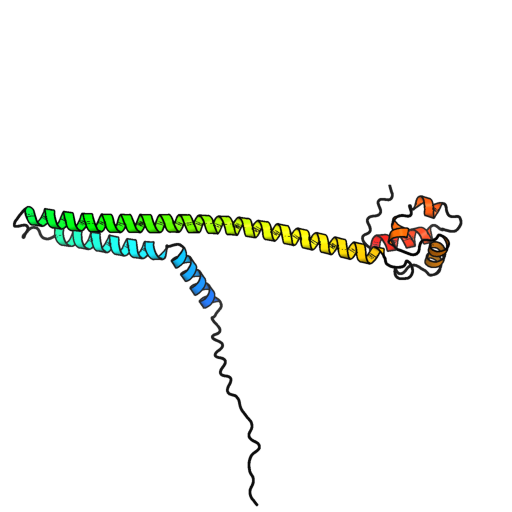R A CA 1
ATOM 1486 C C . TYR A 1 191 ? -8.980 -0.716 23.501 1.00 84.56 191 TYR A C 1
ATOM 1488 O O . TYR A 1 191 ? -9.497 -0.825 22.389 1.00 84.56 191 TYR A O 1
ATOM 1496 N N . SER A 1 192 ? -8.181 0.316 23.815 1.00 76.12 192 SER A N 1
ATOM 1497 C CA . SER A 1 192 ? -7.924 1.461 22.922 1.00 76.12 192 SER A CA 1
ATOM 1498 C C . SER A 1 192 ? -9.215 2.108 22.411 1.00 76.12 192 SER A C 1
ATOM 1500 O O . SER A 1 192 ? -9.271 2.657 21.310 1.00 76.12 192 SER A O 1
ATOM 1502 N N . ILE A 1 193 ? -10.277 2.023 23.212 1.00 69.62 193 ILE A N 1
ATOM 1503 C CA . ILE A 1 193 ? -11.518 2.724 22.949 1.00 69.62 193 ILE A CA 1
ATOM 1504 C C . ILE A 1 193 ? -11.271 4.139 23.437 1.00 69.62 193 ILE A C 1
ATOM 1506 O O . ILE A 1 193 ? -11.370 4.412 24.632 1.00 69.62 193 ILE A O 1
ATOM 1510 N N . GLU A 1 194 ? -10.894 5.026 22.516 1.00 63.09 194 GLU A N 1
ATOM 1511 C CA . GLU A 1 194 ? -10.942 6.459 22.782 1.00 63.09 194 GLU A CA 1
ATOM 1512 C C . GLU A 1 194 ? -12.378 6.786 23.174 1.00 63.09 194 GLU A C 1
ATOM 1514 O O . GLU A 1 194 ? -13.311 6.737 22.365 1.00 63.09 194 GLU A O 1
ATOM 1519 N N . ASN A 1 195 ? -12.566 7.016 24.465 1.00 55.44 195 ASN A N 1
ATOM 1520 C CA . ASN A 1 195 ? -13.831 7.477 24.965 1.00 55.44 195 ASN A CA 1
ATOM 1521 C C . ASN A 1 195 ? -13.864 8.985 24.746 1.00 55.44 195 ASN A C 1
ATOM 1523 O O . ASN A 1 195 ? -13.182 9.728 25.449 1.00 55.44 195 ASN A O 1
ATOM 1527 N N . SER A 1 196 ? -14.658 9.442 23.783 1.00 48.22 196 SER A N 1
ATOM 1528 C CA . SER A 1 196 ? -15.077 10.840 23.731 1.00 48.22 196 SER A CA 1
ATOM 1529 C C . SER A 1 196 ? -16.083 11.071 24.866 1.00 48.22 196 SER A C 1
ATOM 1531 O O . SER A 1 196 ? -17.295 11.024 24.652 1.00 48.22 196 SER A O 1
ATOM 1533 N N . PHE A 1 197 ? -15.586 11.197 26.097 1.00 53.81 197 PHE A N 1
ATOM 1534 C CA . PHE A 1 197 ? -16.367 11.619 27.260 1.00 53.81 197 PHE A CA 1
ATOM 1535 C C . PHE A 1 197 ? -16.256 13.140 27.418 1.00 53.81 197 PHE A C 1
ATOM 1537 O O . PHE A 1 197 ? -15.759 13.613 28.437 1.00 53.81 197 PHE A O 1
ATOM 1544 N N . ASP A 1 198 ? -16.687 13.876 26.395 1.00 48.59 198 ASP A N 1
ATOM 1545 C CA . ASP A 1 198 ? -16.964 15.312 26.509 1.00 48.59 198 ASP A CA 1
ATOM 1546 C C . ASP A 1 198 ? -18.450 15.534 26.834 1.00 48.59 198 ASP A C 1
ATOM 1548 O O . ASP A 1 198 ? -19.302 14.807 26.263 1.00 48.59 198 ASP A O 1
#

Foldseek 3Di:
DDDDDPDDPPDPPPPPPPPCDPVNVVVVVVVVCCVLLCVVVVVVVVVVVVVVVVVVVVVVPDPDDPPDPVVVVVVVVVVVVVVVVVVVVVVVVVVSNVVVVVVVVVVVVVVVVVVVVVVVVVVVVVVVVLVVQFADFPVVLPADPLLSVVCVVVVNGTNVSVLVQAPVNLVPPPPQDPVSSVSSVVSCVVSVNPRPND